Protein 3GTX (pdb70)

Nearest PDB structures (foldseek):
  3gtx-assembly1_A  TM=1.003E+00  e=1.518E-72  Deinococcus radiodurans
  3gtf-assembly1_A  TM=9.995E-01  e=3.120E-67  Deinococcus radiodurans
  3gu9-assembly1_A  TM=9.995E-01  e=3.735E-67  Deinococcus radiodurans
  3gti-assembly1_A  TM=9.998E-01  e=2.702E-66  Deinococcus radiodurans
  3gu2-assembly1_A  TM=9.953E-01  e=1.113E-64  Deinococcus radiodurans

Organism: Deinococcus radiodurans (strain ATCC 13939 / DSM 20539 / JCM 16871 / CCUG 27074 / LMG 4051 / NBRC 15346 / NCIMB 9279 / VKM B-1422 / R1) (NCBI:txid243230)

Sequence (332 aa):
SSGLVPRGSHMTAQTVTGAVAAAQLGATLPHEHVIFGYPGYAGDVTLGPFDHAAALASCTETARALLARGIQTVVDATPNGCGRNPAFLREVSEATGLQILCATGFYYEGGGATTYFKFRASLGDAESEIYEMMRTEVTEGIAGTGIRAGVILASSRDAITPYEQLFFRAAARVQRETGVPIITHTQEGQQGPQQAELLTSLGADPARIMIGHMDGNTDPAYHRETLRHGVSIAFDRIGLQGMVGTPTDAERLSVLTTLLGEGYADRLLLSHDSIWHWLGRPPAIPEAALPAVKDWHPLHISDDILPDLRRRGITEEQVGQMTVGNPARLFG

Radius of gyration: 18.43 Å; Cα contacts (8 Å, |Δi|>4): 715; chains: 1; bounding box: 48×44×52 Å

GO terms:
  GO:0046573 lactonohydrolase activity (F, IDA)

Structure (mmCIF, N/CA/C/O backbone):
data_3GTX
#
_entry.id   3GTX
#
_cell.length_a   61.030
_cell.length_b   61.030
_cell.length_c   205.180
_cell.angle_alpha   90.00
_cell.angle_beta   90.00
_cell.angle_gamma   120.00
#
_symmetry.space_group_name_H-M   'P 31 2 1'
#
loop_
_entity.id
_entity.type
_entity.pdbx_description
1 polymer 'Organophosphorus hydrolase'
2 non-polymer 'COBALT (II) ION'
3 water water
#
loop_
_atom_site.group_PDB
_atom_site.id
_atom_site.type_symbol
_atom_site.label_atom_id
_atom_site.label_alt_id
_atom_site.label_comp_id
_atom_site.label_asym_id
_atom_site.label_entity_id
_atom_site.label_seq_id
_atom_site.pdbx_PDB_ins_code
_atom_site.Cartn_x
_atom_site.Cartn_y
_atom_site.Cartn_z
_atom_site.occupancy
_atom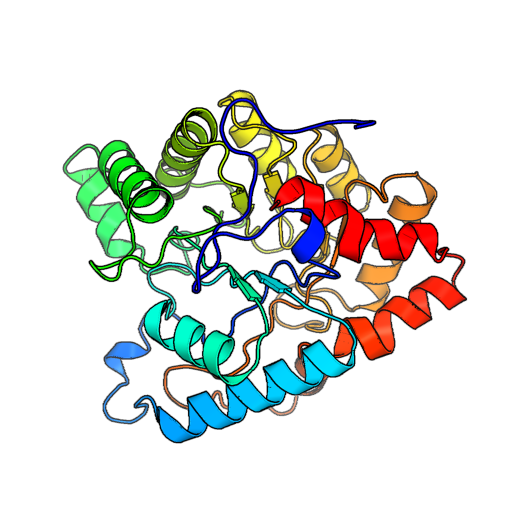_site.B_iso_or_equiv
_atom_site.auth_seq_id
_atom_site.auth_comp_id
_atom_site.auth_asym_id
_atom_site.auth_atom_id
_atom_site.pdbx_PDB_model_num
ATOM 1 N N . SER A 1 7 ? 4.765 30.989 -5.400 1.00 86.03 91 SER A N 1
ATOM 2 C CA . SER A 1 7 ? 4.133 31.631 -4.210 1.00 85.90 91 SER A CA 1
ATOM 3 C C . SER A 1 7 ? 3.519 33.002 -4.518 1.00 85.84 91 SER A C 1
ATOM 4 O O . SER A 1 7 ? 4.137 34.046 -4.292 1.00 85.62 91 SER A O 1
ATOM 7 N N . SER A 1 8 ? 2.290 32.980 -5.025 1.00 85.68 92 SER A N 1
ATOM 8 C CA . SER A 1 8 ? 1.557 34.191 -5.375 1.00 85.45 92 SER A CA 1
ATOM 9 C C . SER A 1 8 ? 0.591 34.578 -4.259 1.00 85.25 92 SER A C 1
ATOM 10 O O . SER A 1 8 ? 0.068 33.713 -3.560 1.00 85.54 92 SER A O 1
ATOM 13 N N . GLY A 1 9 ? 0.349 35.876 -4.101 1.00 84.81 93 GLY A N 1
ATOM 14 C CA . GLY A 1 9 ? -0.561 36.342 -3.069 1.00 84.31 93 GLY A CA 1
ATOM 15 C C . GLY A 1 9 ? 0.137 36.616 -1.751 1.00 83.94 93 GLY A C 1
ATOM 16 O O . GLY A 1 9 ? 1.335 36.905 -1.729 1.00 83.76 93 GLY A O 1
ATOM 17 N N . LEU A 1 10 ? -0.608 36.516 -0.652 1.00 83.60 94 LEU A N 1
ATOM 18 C CA . LEU A 1 10 ? -0.064 36.758 0.686 1.00 83.24 94 LEU A CA 1
ATOM 19 C C . LEU A 1 10 ? 0.559 35.492 1.274 1.00 83.16 94 LEU A C 1
ATOM 20 O O . LEU A 1 10 ? -0.147 34.629 1.786 1.00 82.55 94 LEU A O 1
ATOM 25 N N . VAL A 1 11 ? 1.881 35.383 1.196 1.00 83.37 95 VAL A N 1
ATOM 26 C CA . VAL A 1 11 ? 2.577 34.223 1.741 1.00 83.91 95 VAL A CA 1
ATOM 27 C C . VAL A 1 11 ? 2.955 34.475 3.195 1.00 84.08 95 VAL A C 1
ATOM 28 O O . VAL A 1 11 ? 3.424 35.547 3.554 1.00 83.51 95 VAL A O 1
ATOM 32 N N . PRO A 1 12 ? 2.750 33.476 4.056 1.00 84.87 96 PRO A N 1
ATOM 33 C CA . PRO A 1 12 ? 3.067 33.606 5.476 1.00 85.67 96 PRO A CA 1
ATOM 34 C C . PRO A 1 12 ? 4.557 33.701 5.767 1.00 86.58 96 PRO A C 1
ATOM 35 O O . PRO A 1 12 ? 5.231 34.667 5.406 1.00 86.78 96 PRO A O 1
ATOM 39 N N . ARG A 1 13 ? 5.041 32.673 6.451 1.00 87.53 97 ARG A N 1
ATOM 40 C CA . ARG A 1 13 ? 6.435 32.528 6.834 1.00 87.93 97 ARG A CA 1
ATOM 41 C C . ARG A 1 13 ? 7.164 33.725 7.418 1.00 87.76 97 ARG A C 1
ATOM 42 O O . ARG A 1 13 ? 6.689 34.8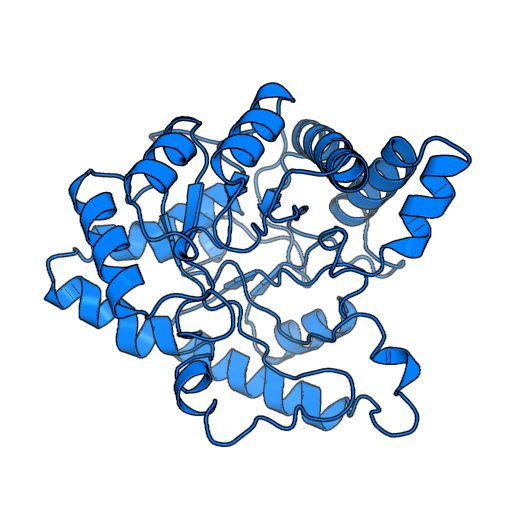67 7.431 1.00 87.42 97 ARG A O 1
ATOM 50 N N . GLY A 1 14 ? 8.360 33.405 7.885 1.00 87.89 98 GLY A N 1
ATOM 51 C CA . GLY A 1 14 ? 9.225 34.348 8.554 1.00 87.82 98 GLY A CA 1
ATOM 52 C C . GLY A 1 14 ? 9.568 33.589 9.828 1.00 87.59 98 GLY A C 1
ATOM 53 O O . GLY A 1 14 ? 9.837 34.184 10.873 1.00 87.89 98 GLY A O 1
ATOM 54 N N . SER A 1 15 ? 9.520 32.255 9.727 1.00 86.98 99 SER A N 1
ATOM 55 C CA . SER A 1 15 ? 9.820 31.345 10.840 1.00 86.02 99 SER A CA 1
ATOM 56 C C . SER A 1 15 ? 9.829 29.850 10.455 1.00 85.36 99 SER A C 1
ATOM 57 O O . SER A 1 15 ? 10.903 29.294 10.182 1.00 85.57 99 SER A O 1
ATOM 60 N N . HIS A 1 16 ? 8.650 29.213 10.425 1.00 83.98 100 HIS A N 1
ATOM 61 C CA . HIS A 1 16 ? 8.522 27.773 10.096 1.00 82.56 100 HIS A CA 1
ATOM 62 C C . HIS A 1 16 ? 7.732 27.496 8.781 1.00 80.89 100 HIS A C 1
ATOM 63 O O . HIS A 1 16 ? 6.854 28.279 8.393 1.00 81.26 100 HIS A O 1
ATOM 70 N N . MET A 1 17 ? 8.042 26.379 8.111 1.00 78.37 101 MET A N 1
ATOM 71 C CA . MET A 1 17 ? 7.394 26.024 6.841 1.00 75.32 101 MET A CA 1
ATOM 72 C C . MET A 1 17 ? 6.624 24.700 6.719 1.00 72.31 101 MET A C 1
ATOM 73 O O . MET A 1 17 ? 6.395 24.250 5.598 1.00 72.64 101 MET A O 1
ATOM 78 N N . THR A 1 18 ? 6.242 24.066 7.831 1.00 68.19 102 THR A N 1
ATOM 79 C CA . THR A 1 18 ? 5.468 22.805 7.775 1.00 63.45 102 THR A CA 1
ATOM 80 C C . THR A 1 18 ? 4.515 22.617 8.971 1.00 59.58 102 THR A C 1
ATOM 81 O O . THR A 1 18 ? 4.737 23.165 10.051 1.00 59.75 102 THR A O 1
ATOM 85 N N . ALA A 1 19 ? 3.465 21.823 8.775 1.00 54.44 103 ALA A N 1
ATOM 86 C CA . ALA A 1 19 ? 2.492 21.565 9.830 1.00 48.95 103 ALA A CA 1
ATOM 87 C C . ALA A 1 19 ? 2.937 20.502 10.842 1.00 45.71 103 ALA A C 1
ATOM 88 O O . ALA A 1 19 ? 3.604 19.524 10.494 1.00 45.48 103 ALA A O 1
ATOM 90 N N . GLN A 1 20 ? 2.578 20.701 12.106 1.00 40.64 104 GLN A N 1
ATOM 91 C CA . GLN A 1 20 ? 2.930 19.742 13.130 1.00 36.66 104 GLN A CA 1
ATOM 92 C C . GLN A 1 20 ? 1.623 19.002 13.450 1.00 34.22 104 GLN A C 1
ATOM 93 O O . GLN A 1 20 ? 0.669 19.623 13.882 1.00 31.83 104 GLN A O 1
ATOM 99 N N . THR A 1 21 ? 1.569 17.690 13.194 1.00 30.92 105 THR A N 1
ATOM 100 C CA . THR A 1 21 ? 0.344 16.913 13.468 1.00 28.57 105 THR A CA 1
ATOM 101 C C . THR A 1 21 ? 0.590 16.075 14.702 1.00 29.53 105 THR A C 1
ATOM 102 O O . THR A 1 21 ? 1.707 16.059 15.233 1.00 29.15 105 THR A O 1
ATOM 106 N N . VAL A 1 22 ? -0.427 15.352 15.177 1.00 28.79 106 VAL A N 1
ATOM 107 C CA . VAL A 1 22 ? -0.201 14.573 16.365 1.00 28.68 106 VAL A CA 1
ATOM 108 C C . VAL A 1 22 ? 0.729 13.383 16.077 1.00 29.40 106 VAL A C 1
ATOM 109 O O . VAL A 1 22 ? 1.271 12.759 16.997 1.00 30.33 106 VAL A O 1
ATOM 113 N N . THR A 1 23 ? 0.964 13.080 14.811 1.00 30.84 107 THR A N 1
ATOM 114 C CA . THR A 1 23 ? 1.864 11.964 14.539 1.00 33.99 107 THR A CA 1
ATOM 115 C C . THR A 1 23 ? 3.195 12.492 14.030 1.00 35.07 107 THR A C 1
ATOM 116 O O . THR A 1 23 ? 4.051 11.719 13.617 1.00 34.42 107 THR A O 1
ATOM 120 N N . GLY A 1 24 ? 3.352 13.821 14.046 1.00 35.57 108 GLY A N 1
ATOM 121 C CA . GLY A 1 24 ? 4.587 14.427 13.593 1.00 35.99 108 GLY A CA 1
ATOM 122 C C . GLY A 1 24 ? 4.463 15.486 12.513 1.00 35.63 108 GLY A C 1
ATOM 123 O O . GLY A 1 24 ? 3.369 15.949 12.137 1.00 35.75 108 GLY A O 1
ATOM 124 N N . ALA A 1 25 ? 5.625 15.899 12.031 1.00 36.03 109 ALA A N 1
ATOM 125 C CA . ALA A 1 25 ? 5.736 16.918 11.019 1.00 36.80 109 ALA A CA 1
ATOM 126 C C . ALA A 1 25 ? 5.200 16.460 9.672 1.00 37.18 109 ALA A C 1
ATOM 127 O O . ALA A 1 25 ? 5.394 15.324 9.292 1.00 38.94 109 ALA A O 1
ATOM 129 N N . VAL A 1 26 ? 4.519 17.346 8.959 1.00 36.91 110 VAL A N 1
ATOM 130 C CA . VAL A 1 26 ? 3.970 17.008 7.651 1.00 37.41 110 VAL A CA 1
ATOM 131 C C . VAL A 1 26 ? 4.147 18.185 6.689 1.00 37.24 110 VAL A C 1
ATOM 132 O O . VAL A 1 26 ? 3.984 19.340 7.070 1.00 35.93 110 VAL A O 1
ATOM 136 N N . ALA A 1 27 ? 4.523 17.886 5.443 1.00 37.34 111 ALA A N 1
ATOM 137 C CA . ALA A 1 27 ? 4.774 18.923 4.445 1.00 37.07 111 ALA A CA 1
ATOM 138 C C . ALA A 1 27 ? 3.492 19.610 4.015 1.00 37.22 111 ALA A C 1
ATOM 139 O O . ALA A 1 27 ? 2.422 19.001 4.036 1.00 37.79 111 ALA A O 1
ATOM 141 N N . ALA A 1 28 ? 3.581 20.874 3.619 1.00 36.83 112 ALA A N 1
ATOM 142 C CA . ALA A 1 28 ? 2.383 21.591 3.191 1.00 36.59 112 ALA A CA 1
ATOM 143 C C . ALA A 1 28 ? 1.660 20.815 2.086 1.00 37.63 112 ALA A C 1
ATOM 144 O O . ALA A 1 28 ? 0.421 20.821 2.014 1.00 37.31 112 ALA A O 1
ATOM 146 N N . ALA A 1 29 ? 2.444 20.145 1.236 1.00 37.08 113 ALA A N 1
ATOM 147 C CA . ALA A 1 29 ? 1.908 19.381 0.108 1.00 37.35 113 ALA A CA 1
ATOM 148 C C . ALA A 1 29 ? 1.180 18.097 0.502 1.00 37.20 113 ALA A C 1
ATOM 149 O O . ALA A 1 29 ? 0.458 17.546 -0.299 1.00 37.92 113 ALA A O 1
ATOM 151 N N . GLN A 1 30 ? 1.380 17.622 1.726 1.00 38.00 114 GLN A N 1
ATOM 152 C CA . GLN A 1 30 ? 0.747 16.399 2.187 1.00 37.67 114 GLN A CA 1
ATOM 153 C C . GLN A 1 30 ? -0.607 16.584 2.862 1.00 36.15 114 GLN A C 1
ATOM 154 O O . GLN A 1 30 ? -1.293 15.596 3.133 1.00 35.11 114 GLN A O 1
ATOM 160 N N . LEU A 1 31 ? -0.987 17.825 3.140 1.00 33.69 115 LEU A N 1
ATOM 161 C CA . LEU A 1 31 ? -2.249 18.061 3.837 1.00 32.67 115 LEU A CA 1
ATOM 162 C C . LEU A 1 31 ? -3.480 17.684 3.046 1.00 31.99 115 LEU A C 1
ATOM 163 O O . LEU A 1 31 ? -4.492 17.286 3.641 1.00 30.60 115 LEU A O 1
ATOM 168 N N . GLY A 1 32 ? -3.442 17.793 1.712 1.00 30.50 116 GLY A N 1
ATOM 169 C CA . GLY A 1 32 ? -4.644 17.432 0.972 1.00 29.13 116 GLY A CA 1
ATOM 170 C C . GLY A 1 32 ? -5.836 18.261 1.425 1.00 26.66 116 GLY A C 1
ATOM 171 O O . GLY A 1 32 ? -5.636 19.257 2.146 1.00 28.49 116 GLY A O 1
ATOM 172 N N . ALA A 1 33 ? -7.067 17.901 1.029 1.00 23.88 117 ALA A N 1
ATOM 173 C CA . ALA A 1 33 ? -8.255 18.668 1.426 1.00 20.53 117 ALA A CA 1
ATOM 174 C C . ALA A 1 33 ? -8.406 18.581 2.963 1.00 20.63 117 ALA A C 1
ATOM 175 O O . ALA A 1 33 ? -8.316 17.512 3.576 1.00 20.84 117 ALA A O 1
ATOM 177 N N . THR A 1 34 ? -8.698 19.716 3.559 1.00 20.02 118 THR A N 1
ATOM 178 C CA . THR A 1 34 ? -8.738 19.837 5.020 1.00 19.77 118 THR A CA 1
ATOM 179 C C . THR A 1 34 ? -9.998 20.369 5.639 1.00 19.17 118 THR A C 1
ATOM 180 O O . THR A 1 34 ? -10.658 21.241 5.056 1.00 17.71 118 THR A O 1
ATOM 184 N N . LEU A 1 35 ? -10.367 19.852 6.833 1.00 19.22 119 LEU A N 1
ATOM 185 C CA . LEU A 1 35 ? -11.528 20.388 7.558 1.00 19.23 119 LEU A CA 1
ATOM 186 C C . LEU A 1 35 ? -10.811 21.119 8.667 1.00 18.86 119 LEU A C 1
ATOM 187 O O . LEU A 1 35 ? -10.239 20.529 9.543 1.00 18.74 119 LEU A O 1
ATOM 192 N N . PRO A 1 36 ? -10.793 22.455 8.583 1.00 18.19 120 PRO A N 1
ATOM 193 C CA . PRO A 1 36 ? -10.101 23.281 9.551 1.00 19.20 120 PRO A CA 1
ATOM 194 C C . PRO A 1 36 ? -10.608 23.538 10.944 1.00 19.46 120 PRO A C 1
ATOM 195 O O . PRO A 1 36 ? -9.917 24.195 11.729 1.00 18.91 120 PRO A O 1
ATOM 199 N N . HIS A 1 37 ? -11.802 23.030 11.278 1.00 15.20 121 HIS A N 1
ATOM 200 C CA . HIS A 1 37 ? -12.279 23.264 12.610 1.00 11.75 121 HIS A CA 1
ATOM 201 C C . HIS A 1 37 ? -13.342 22.119 12.885 1.00 15.31 121 HIS A C 1
ATOM 202 O O . HIS A 1 37 ? -14.475 22.236 12.501 1.00 15.90 121 HIS A O 1
ATOM 209 N N . GLU A 1 38 ? -12.849 21.147 13.613 1.00 16.30 122 GLU A N 1
ATOM 210 C CA . GLU A 1 38 ? -13.667 19.957 14.020 1.00 16.81 122 GLU A CA 1
ATOM 211 C C . GLU A 1 38 ? -13.232 19.527 15.421 1.00 18.66 122 GLU A C 1
ATOM 212 O O . GLU A 1 38 ? -12.245 20.013 15.979 1.00 15.63 122 GLU A O 1
ATOM 218 N N . HIS A 1 39 ? -14.002 18.639 16.059 1.00 14.48 123 HIS A N 1
ATOM 219 C CA . HIS A 1 39 ? -13.635 18.165 17.383 1.00 18.02 123 HIS A CA 1
ATOM 220 C C . HIS A 1 39 ? -13.728 16.627 17.429 1.00 19.00 123 HIS A C 1
ATOM 221 O O . HIS A 1 39 ? -14.850 16.097 17.379 1.00 21.23 123 HIS A O 1
ATOM 228 N N . VAL A 1 40 ? -12.596 15.925 17.511 1.00 18.66 124 VAL A N 1
ATOM 229 C CA . VAL A 1 40 ? -12.681 14.441 17.556 1.00 19.27 124 VAL A CA 1
ATOM 230 C C . VAL A 1 40 ? -13.494 14.080 18.829 1.00 19.53 124 VAL A C 1
ATOM 231 O O . VAL A 1 40 ? -14.594 13.390 18.753 1.00 17.82 124 VAL A O 1
ATOM 235 N N . ILE A 1 41 ? -13.019 14.512 19.999 1.00 18.97 125 ILE A N 1
ATOM 236 C CA . ILE A 1 41 ? -13.816 14.347 21.215 1.00 20.68 125 ILE A CA 1
ATOM 237 C C . ILE A 1 41 ? -14.012 15.753 21.840 1.00 21.58 125 ILE A C 1
ATOM 238 O O . ILE A 1 41 ? -13.226 16.701 21.592 1.00 17.68 125 ILE A O 1
ATOM 243 N N . PHE A 1 42 ? -15.134 15.966 22.519 1.00 19.61 126 PHE A N 1
ATOM 244 C CA . PHE A 1 42 ? -15.345 17.268 23.146 1.00 21.01 126 PHE A CA 1
ATOM 245 C C . PHE A 1 42 ? -16.266 17.158 24.349 1.00 21.47 126 PHE A C 1
ATOM 246 O O . PHE A 1 42 ? -17.261 16.408 24.330 1.00 19.83 126 PHE A O 1
ATOM 254 N N . GLY A 1 43 ? -15.925 17.875 25.405 1.00 19.71 127 GLY A N 1
ATOM 255 C CA . GLY A 1 43 ? -16.787 17.906 26.566 1.00 19.65 127 GLY A CA 1
ATOM 256 C C . GLY A 1 43 ? -16.853 19.326 27.113 1.00 19.77 127 GLY A C 1
ATOM 257 O O . GLY A 1 43 ? -15.816 20.004 27.148 1.00 20.43 127 GLY A O 1
ATOM 258 N N . TYR A 1 44 ? -18.021 19.833 27.468 1.00 18.71 128 TYR A N 1
ATOM 259 C CA . TYR A 1 44 ? -18.033 21.163 28.050 1.00 20.21 128 TYR A CA 1
ATOM 260 C C . TYR A 1 44 ? -17.336 21.117 29.432 1.00 18.66 128 TYR A C 1
ATOM 261 O O . TYR A 1 44 ? -17.439 20.155 30.181 1.00 14.71 128 TYR A O 1
ATOM 270 N N . PRO A 1 45 ? -16.594 22.191 29.790 1.00 17.93 129 PRO A N 1
ATOM 271 C CA . PRO A 1 45 ? -15.911 22.155 31.083 1.00 18.77 129 PRO A CA 1
ATOM 272 C C . PRO A 1 45 ? -16.856 21.809 32.190 1.00 17.69 129 PRO A C 1
ATOM 273 O O . PRO A 1 45 ? -17.920 22.437 32.313 1.00 17.84 129 PRO A O 1
ATOM 277 N N . GLY A 1 46 ? -16.464 20.775 32.933 1.00 17.37 130 GLY A N 1
ATOM 278 C CA . GLY A 1 46 ? -17.281 20.254 34.019 1.00 17.86 130 GLY A CA 1
ATOM 279 C C . GLY A 1 46 ? -17.631 18.803 33.743 1.00 17.82 130 GLY A C 1
ATOM 280 O O . GLY A 1 46 ? -17.984 18.071 34.677 1.00 18.56 130 GLY A O 1
ATOM 281 N N . TYR A 1 47 ? -17.438 18.350 32.512 1.00 17.95 131 TYR A N 1
ATOM 282 C CA . TYR A 1 47 ? -17.758 16.937 32.187 1.00 18.64 131 TYR A CA 1
ATOM 283 C C . TYR A 1 47 ? -16.967 15.968 33.062 1.00 19.79 131 TYR A C 1
ATOM 284 O O . TYR A 1 47 ? -17.465 14.907 33.456 1.00 18.49 131 TYR A O 1
ATOM 293 N N . ALA A 1 48 ? -15.686 16.281 33.326 1.00 16.83 132 ALA A N 1
ATOM 294 C CA . ALA A 1 48 ? -14.906 15.393 34.159 1.00 18.71 132 ALA A CA 1
ATOM 295 C C . ALA A 1 48 ? -15.430 15.289 35.583 1.00 17.84 132 ALA A C 1
ATOM 296 O O . ALA A 1 48 ? -15.111 14.330 36.247 1.00 19.50 132 ALA A O 1
ATOM 298 N N . GLY A 1 49 ? -16.320 16.185 36.022 1.00 17.23 133 GLY A N 1
ATOM 299 C CA . GLY A 1 49 ? -16.824 16.048 37.373 1.00 15.48 133 GLY A CA 1
ATOM 300 C C . GLY A 1 49 ? -18.056 15.101 37.354 1.00 17.01 133 GLY A C 1
ATOM 301 O O . GLY A 1 49 ? -18.532 14.730 38.416 1.00 15.90 133 GLY A O 1
ATOM 302 N N . ASP A 1 50 ? -18.535 14.799 36.165 1.00 15.99 134 ASP A N 1
ATOM 303 C CA . ASP A 1 50 ? -19.667 13.873 35.985 1.00 17.72 134 ASP A CA 1
ATOM 304 C C . ASP A 1 50 ? -19.111 12.526 35.556 1.00 18.62 134 ASP A C 1
ATOM 305 O O . ASP A 1 50 ? -19.760 11.754 34.806 1.00 16.33 134 ASP A O 1
ATOM 310 N N . VAL A 1 51 ? -17.899 12.220 35.974 1.00 17.85 135 VAL A N 1
ATOM 311 C CA . VAL A 1 51 ? -17.267 10.979 35.572 1.00 20.45 135 VAL A CA 1
ATOM 312 C C . VAL A 1 51 ? -17.910 9.680 36.131 1.00 20.86 135 VAL A C 1
ATOM 313 O O . VAL A 1 51 ? -17.719 8.601 35.513 1.00 23.23 135 VAL A O 1
ATOM 317 N N . THR A 1 52 ? -18.516 9.767 37.303 1.00 19.83 136 THR A N 1
ATOM 318 C CA . THR A 1 52 ? -19.169 8.583 37.906 1.00 22.46 136 THR A CA 1
ATOM 319 C C . THR A 1 52 ? -20.227 8.059 36.926 1.00 22.04 136 THR A C 1
ATOM 320 O O . THR A 1 52 ? -20.222 6.876 36.579 1.00 25.85 136 THR A O 1
ATOM 324 N N . LEU A 1 53 ? -21.130 8.909 36.488 1.00 20.84 137 LEU A N 1
ATOM 325 C CA . LEU A 1 53 ? -22.146 8.426 35.557 1.00 21.71 137 LEU A CA 1
ATOM 326 C C . LEU A 1 53 ? -21.831 8.682 34.086 1.00 21.45 137 LEU A C 1
ATOM 327 O O . LEU A 1 53 ? -22.567 8.250 33.192 1.00 22.50 137 LEU A O 1
ATOM 332 N N . GLY A 1 54 ? -20.741 9.405 33.788 1.00 22.01 138 GLY A N 1
ATOM 333 C CA . GLY A 1 54 ? -20.464 9.668 32.389 1.00 21.05 138 GLY A CA 1
ATOM 334 C C . GLY A 1 54 ? -19.018 9.507 32.034 1.00 23.05 138 GLY A C 1
ATOM 335 O O . GLY A 1 54 ? -18.376 10.433 31.509 1.00 21.66 138 GLY A O 1
ATOM 336 N N . PRO A 1 55 ? -18.483 8.316 32.330 1.00 21.37 139 PRO A N 1
ATOM 337 C CA . PRO A 1 55 ? -17.101 7.900 32.094 1.00 23.88 139 PRO A CA 1
ATOM 338 C C . PRO A 1 55 ? -16.780 7.751 30.602 1.00 23.74 139 PRO A C 1
ATOM 339 O O . PRO A 1 55 ? -17.666 7.503 29.770 1.00 26.89 139 PRO A O 1
ATOM 343 N N . PHE A 1 56 ? -15.515 7.884 30.260 1.00 25.17 140 PHE A N 1
ATOM 344 C CA . PHE A 1 56 ? -15.099 7.764 28.883 1.00 26.55 140 PHE A CA 1
ATOM 345 C C . PHE A 1 56 ? -14.974 6.266 28.563 1.00 27.89 140 PHE A C 1
ATOM 346 O O . PHE A 1 56 ? -14.321 5.526 29.298 1.00 29.64 140 PHE A O 1
ATOM 354 N N . ASP A 1 57 ? -15.622 5.810 27.492 1.00 28.48 141 ASP A N 1
ATOM 355 C CA . ASP A 1 57 ? -15.510 4.410 27.078 1.00 29.83 141 ASP A CA 1
ATOM 356 C C . ASP A 1 57 ? -14.493 4.466 25.935 1.00 30.94 141 ASP A C 1
ATOM 357 O O . ASP A 1 57 ? -14.841 4.720 24.753 1.00 29.36 141 ASP A O 1
ATOM 362 N N . HIS A 1 58 ? -13.231 4.260 26.293 1.00 31.51 142 HIS A N 1
ATOM 363 C CA . HIS A 1 58 ? -12.170 4.352 25.321 1.00 32.74 142 HIS A CA 1
ATOM 364 C C . HIS A 1 58 ? -12.362 3.457 24.105 1.00 33.14 142 HIS A C 1
ATOM 365 O O . HIS A 1 58 ? -12.153 3.897 22.968 1.00 33.05 142 HIS A O 1
ATOM 372 N N . ALA A 1 59 ? -12.777 2.207 24.315 1.00 31.62 143 ALA A N 1
ATOM 373 C CA . ALA A 1 59 ? -12.984 1.330 23.165 1.00 30.35 143 ALA A CA 1
ATOM 374 C C . ALA A 1 59 ? -14.096 1.819 22.234 1.00 28.59 143 ALA A C 1
ATOM 375 O O . ALA A 1 59 ? -13.909 1.820 21.011 1.00 28.34 143 ALA A O 1
ATOM 377 N N . ALA A 1 60 ? -15.224 2.264 22.785 1.00 27.96 144 ALA A N 1
ATOM 378 C CA . ALA A 1 60 ? -16.330 2.732 21.969 1.00 27.89 144 ALA A CA 1
ATOM 379 C C . ALA A 1 60 ? -15.939 4.030 21.250 1.00 28.22 144 ALA A C 1
ATOM 380 O O . ALA A 1 60 ? -16.296 4.243 20.112 1.00 27.30 144 ALA A O 1
ATOM 382 N N . ALA A 1 61 ? -15.199 4.881 21.954 1.00 26.66 145 ALA A N 1
ATOM 383 C CA . ALA A 1 61 ? -14.701 6.150 21.408 1.00 27.13 145 ALA A CA 1
ATOM 384 C C . ALA A 1 61 ? -13.738 5.907 20.246 1.00 26.32 145 ALA A C 1
ATOM 385 O O . ALA A 1 61 ? -13.896 6.514 19.194 1.00 26.63 145 ALA A O 1
ATOM 387 N N . LEU A 1 62 ? -12.729 5.058 20.442 1.00 25.05 146 LEU A N 1
ATOM 388 C CA . LEU A 1 62 ? -11.765 4.765 19.392 1.00 25.54 146 LEU A CA 1
ATOM 389 C C . LEU A 1 62 ? -12.431 4.166 18.147 1.00 26.70 146 LEU A C 1
ATOM 390 O O . LEU A 1 62 ? -12.083 4.494 17.024 1.00 25.14 146 LEU A O 1
ATOM 395 N N . ALA A 1 63 ? -13.408 3.279 18.349 1.00 25.93 147 ALA A N 1
ATOM 396 C CA . ALA A 1 63 ? -14.117 2.671 17.219 1.00 27.27 147 ALA A CA 1
ATOM 397 C C . ALA A 1 63 ? -14.989 3.689 16.472 1.00 27.12 147 ALA A C 1
ATOM 398 O O . ALA A 1 63 ? -15.029 3.712 15.229 1.00 28.16 147 ALA A O 1
ATOM 400 N N . SER A 1 64 ? -15.726 4.510 17.207 1.00 25.85 148 SER A N 1
ATOM 401 C CA . SER A 1 64 ? -16.582 5.498 16.576 1.00 25.86 148 SER A CA 1
ATOM 402 C C . SER A 1 64 ? -15.717 6.556 15.826 1.00 25.56 148 SER A C 1
ATOM 403 O O . SER A 1 64 ? -15.991 6.911 14.683 1.00 23.10 148 SER A O 1
ATOM 406 N N . CYS A 1 65 ? -14.680 7.041 16.499 1.00 27.03 149 CYS A N 1
ATOM 407 C CA . CYS A 1 65 ? -13.793 8.059 15.923 1.00 27.11 149 CYS A CA 1
ATOM 408 C C . CYS A 1 65 ? -13.027 7.556 14.693 1.00 27.63 149 CYS A C 1
ATOM 409 O O . CYS A 1 65 ? -12.893 8.278 13.702 1.00 28.99 149 CYS A O 1
ATOM 412 N N . THR A 1 66 ? -12.542 6.326 14.731 1.00 26.99 150 THR A N 1
ATOM 413 C CA . THR A 1 66 ? -11.863 5.789 13.574 1.00 28.05 150 THR A CA 1
ATOM 414 C C . THR A 1 66 ? -12.889 5.592 12.442 1.00 28.42 150 THR A C 1
ATOM 415 O O . THR A 1 66 ? -12.594 5.877 11.288 1.00 26.37 150 THR A O 1
ATOM 419 N N . GLU A 1 67 ? -14.114 5.176 12.757 1.00 27.91 151 GLU A N 1
ATOM 420 C CA . GLU A 1 67 ? -15.081 5.009 11.678 1.00 28.77 151 GLU A CA 1
ATOM 421 C C . GLU A 1 67 ? -15.402 6.318 10.981 1.00 26.67 151 GLU A C 1
ATOM 422 O O . GLU A 1 67 ? -15.541 6.350 9.761 1.00 22.87 151 GLU A O 1
ATOM 428 N N . THR A 1 68 ? -15.464 7.414 11.753 1.00 25.67 152 THR A N 1
ATOM 429 C CA . THR A 1 68 ? -15.740 8.720 11.165 1.00 23.64 152 THR A CA 1
ATOM 430 C C . THR A 1 68 ? -14.491 9.151 10.363 1.00 22.53 152 THR A C 1
ATOM 431 O O . THR A 1 68 ? -14.638 9.717 9.241 1.00 21.92 152 THR A O 1
ATOM 435 N N . ALA A 1 69 ? -13.301 8.831 10.873 1.00 21.93 153 ALA A N 1
ATOM 436 C CA . ALA A 1 69 ? -12.055 9.186 10.171 1.00 23.30 153 ALA A CA 1
ATOM 437 C C . ALA A 1 69 ? -12.046 8.475 8.823 1.00 25.08 153 ALA A C 1
ATOM 438 O O . ALA A 1 69 ? -11.583 9.038 7.815 1.00 24.28 153 ALA A O 1
ATOM 440 N N . ARG A 1 70 ? -12.478 7.205 8.826 1.00 25.75 154 ARG A N 1
ATOM 441 C CA . ARG A 1 70 ? -12.512 6.447 7.574 1.00 28.28 154 ARG A CA 1
ATOM 442 C C . ARG A 1 70 ? -13.509 7.037 6.602 1.00 27.68 154 ARG A C 1
ATOM 443 O O . ARG A 1 70 ? -13.228 7.087 5.409 1.00 29.90 154 ARG A O 1
ATOM 451 N N . ALA A 1 71 ? -14.656 7.510 7.080 1.00 25.14 155 ALA A N 1
ATOM 452 C CA . ALA A 1 71 ? -15.608 8.124 6.184 1.00 25.10 155 ALA A CA 1
ATOM 453 C C . ALA A 1 71 ? -14.958 9.355 5.541 1.00 25.80 155 ALA A C 1
ATOM 454 O O . ALA A 1 71 ? -15.065 9.540 4.356 1.00 24.73 155 ALA A O 1
ATOM 456 N N . LEU A 1 72 ? -14.265 10.183 6.327 1.00 26.80 156 LEU A N 1
ATOM 457 C CA . LEU A 1 72 ? -13.589 11.375 5.785 1.00 26.13 156 LEU A CA 1
ATOM 458 C C . LEU A 1 72 ? -12.567 11.056 4.724 1.00 24.58 156 LEU A C 1
ATOM 459 O O . LEU A 1 72 ? -12.612 11.629 3.649 1.00 24.52 156 LEU A O 1
ATOM 464 N N . LEU A 1 73 ? -11.682 10.103 4.986 1.00 26.47 157 LEU A N 1
ATOM 465 C CA . LEU A 1 73 ? -10.697 9.719 4.015 1.00 26.25 157 LEU A CA 1
ATOM 466 C C . LEU A 1 73 ? -11.380 9.237 2.731 1.00 28.23 157 LEU A C 1
ATOM 467 O O . LEU A 1 73 ? -10.888 9.468 1.637 1.00 27.34 157 LEU A O 1
ATOM 472 N N . ALA A 1 74 ? -12.530 8.585 2.851 1.00 27.94 158 ALA A N 1
ATOM 473 C CA . ALA A 1 74 ? -13.239 8.134 1.648 1.00 28.58 158 ALA A CA 1
ATOM 474 C C . ALA A 1 74 ? -13.675 9.340 0.762 1.00 29.59 158 ALA A C 1
ATOM 475 O O . ALA A 1 74 ? -13.747 9.253 -0.492 1.00 29.35 158 ALA A O 1
ATOM 477 N N . ARG A 1 75 ? -13.913 10.477 1.405 1.00 29.23 159 ARG A N 1
ATOM 478 C CA . ARG A 1 75 ? -14.322 11.678 0.683 1.00 29.30 159 ARG A CA 1
ATOM 479 C C . ARG A 1 75 ? -13.049 12.395 0.175 1.00 28.82 159 ARG A C 1
ATOM 480 O O . ARG A 1 75 ? -13.150 13.437 -0.437 1.00 28.91 159 ARG A O 1
ATOM 488 N N . GLY A 1 76 ? -11.860 11.846 0.430 1.00 27.69 160 GLY A N 1
ATOM 489 C CA . GLY A 1 76 ? -10.671 12.546 -0.041 1.00 27.37 160 GLY A CA 1
ATOM 490 C C . GLY A 1 76 ? -10.136 13.557 0.974 1.00 27.96 160 GLY A C 1
ATOM 491 O O . GLY A 1 76 ? -9.125 14.251 0.702 1.00 27.76 160 GLY A O 1
ATOM 492 N N . ILE A 1 77 ? -10.778 13.663 2.139 1.00 25.88 161 ILE A N 1
ATOM 493 C CA . ILE A 1 77 ? -10.261 14.607 3.162 1.00 23.85 161 ILE A CA 1
ATOM 494 C C . ILE A 1 77 ? -9.064 13.921 3.807 1.00 23.73 161 ILE A C 1
ATOM 495 O O . ILE A 1 77 ? -9.156 12.790 4.256 1.00 27.21 161 ILE A O 1
ATOM 500 N N . GLN A 1 78 ? -7.890 14.570 3.839 1.00 23.44 162 GLN A N 1
ATOM 501 C CA . GLN A 1 78 ? -6.753 13.874 4.415 1.00 24.90 162 GLN A CA 1
ATOM 502 C C . GLN A 1 78 ? -6.320 14.459 5.734 1.00 23.99 162 GLN A C 1
ATOM 503 O O . GLN A 1 78 ? -5.478 13.904 6.421 1.00 24.06 162 GLN A O 1
ATOM 509 N N . THR A 1 79 ? -6.893 15.602 6.059 1.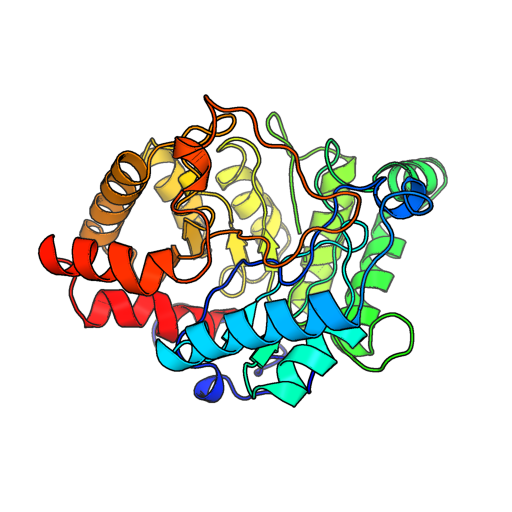00 22.29 163 THR A N 1
ATOM 510 C CA . THR A 1 79 ? -6.498 16.271 7.295 1.00 21.45 163 THR A CA 1
ATOM 511 C C . THR A 1 79 ? -7.599 16.982 8.019 1.00 19.17 163 THR A C 1
ATOM 512 O O . THR A 1 79 ? -8.499 17.534 7.429 1.00 17.23 163 THR A O 1
ATOM 516 N N . VAL A 1 80 ? -7.539 16.893 9.344 1.00 20.02 164 VAL A N 1
ATOM 517 C CA . VAL A 1 80 ? -8.503 17.569 10.158 1.00 20.21 164 VAL A CA 1
ATOM 518 C C . VAL A 1 80 ? -7.766 18.374 11.203 1.00 18.97 164 VAL A C 1
ATOM 519 O O . VAL A 1 80 ? -6.829 17.927 11.808 1.00 18.88 164 VAL A O 1
ATOM 523 N N . VAL A 1 81 ? -8.253 19.576 11.411 1.00 18.28 165 VAL A N 1
ATOM 524 C CA . VAL A 1 81 ? -7.686 20.433 12.455 1.00 17.99 165 VAL A CA 1
ATOM 525 C C . VAL A 1 81 ? -8.636 20.330 13.633 1.00 15.36 165 VAL A C 1
ATOM 526 O O . VAL A 1 81 ? -9.760 20.805 13.544 1.00 16.86 165 VAL A O 1
ATOM 530 N N . ASP A 1 82 ? -8.182 19.706 14.698 1.00 18.66 166 ASP A N 1
ATOM 531 C CA . ASP A 1 82 ? -8.975 19.582 15.912 1.00 18.06 166 ASP A CA 1
ATOM 532 C C . ASP A 1 82 ? -8.790 20.876 16.748 1.00 19.10 166 ASP A C 1
ATOM 533 O O . ASP A 1 82 ? -7.689 21.148 17.234 1.00 20.44 166 ASP A O 1
ATOM 538 N N . ALA A 1 83 ? -9.882 21.639 16.876 1.00 16.73 167 ALA A N 1
ATOM 539 C CA . ALA A 1 83 ? -9.922 22.974 17.530 1.00 16.29 167 ALA A CA 1
ATOM 540 C C . ALA A 1 83 ? -10.246 22.965 19.057 1.00 17.22 167 ALA A C 1
ATOM 541 O O . ALA A 1 83 ? -10.482 23.993 19.677 1.00 18.04 167 ALA A O 1
ATOM 543 N N . THR A 1 84 ? -10.230 21.774 19.657 1.00 18.62 168 THR A N 1
ATOM 544 C CA . THR A 1 84 ? -10.576 21.622 21.048 1.00 17.68 168 THR A CA 1
ATOM 545 C C . THR A 1 84 ? -9.639 22.314 22.025 1.00 17.48 168 THR A C 1
ATOM 546 O O . THR A 1 84 ? -8.455 21.946 22.103 1.00 15.77 168 THR A O 1
ATOM 550 N N . PRO A 1 85 ? -10.181 23.218 22.812 1.00 17.98 169 PRO A N 1
ATOM 551 C CA . PRO A 1 85 ? -9.406 23.952 23.822 1.00 18.83 169 PRO A CA 1
ATOM 552 C C . PRO A 1 85 ? -8.937 23.044 24.952 1.00 20.01 169 PRO A C 1
ATOM 553 O O . PRO A 1 85 ? -9.484 21.934 25.211 1.00 17.77 169 PRO A O 1
ATOM 557 N N . ASN A 1 86 ? -7.908 23.502 25.630 1.00 17.71 170 ASN A N 1
ATOM 558 C CA . ASN A 1 86 ? -7.248 22.809 26.704 1.00 16.97 170 ASN A CA 1
ATOM 559 C C . ASN A 1 86 ? -8.134 22.227 27.817 1.00 17.54 170 ASN A C 1
ATOM 560 O O . ASN A 1 86 ? -7.795 21.181 28.356 1.00 16.35 170 ASN A O 1
ATOM 565 N N . GLY A 1 87 ? -9.218 22.923 28.176 1.00 15.45 171 GLY A N 1
ATOM 566 C CA . GLY A 1 87 ? -10.103 22.492 29.238 1.00 17.88 171 GLY A CA 1
ATOM 567 C C . GLY A 1 87 ? -11.424 21.939 28.684 1.00 19.35 171 GLY A C 1
ATOM 568 O O . GLY A 1 87 ? -12.389 21.791 29.462 1.00 19.94 171 GLY A O 1
ATOM 569 N N . CYS A 1 88 ? -11.464 21.634 27.382 1.00 16.79 172 CYS A N 1
ATOM 570 C CA . CYS A 1 88 ? -12.697 21.100 26.764 1.00 19.90 172 CYS A CA 1
ATOM 571 C C . CYS A 1 88 ? -12.558 19.644 26.273 1.00 19.10 172 CYS A C 1
ATOM 572 O O . CYS A 1 88 ? -13.216 19.235 25.324 1.00 19.19 172 CYS A O 1
ATOM 575 N N . GLY A 1 89 ? -11.698 18.894 26.920 1.00 19.48 173 GLY A N 1
ATOM 576 C CA . GLY A 1 89 ? -11.514 17.508 26.545 1.00 20.66 173 GLY A CA 1
ATOM 577 C C . GLY A 1 89 ? -10.294 17.204 25.709 1.00 22.56 173 GLY A C 1
ATOM 578 O O . GLY A 1 89 ? -10.070 16.042 25.343 1.00 22.28 173 GLY A O 1
ATOM 579 N N . ARG A 1 90 ? -9.501 18.236 25.376 1.00 20.38 174 ARG A N 1
ATOM 580 C CA . ARG A 1 90 ? -8.315 18.028 24.564 1.00 21.24 174 ARG A CA 1
ATOM 581 C C . ARG A 1 90 ? -7.563 16.809 25.055 1.00 22.86 174 ARG A C 1
ATOM 582 O O . ARG A 1 90 ? -7.307 16.682 26.245 1.00 22.67 174 ARG A O 1
ATOM 590 N N . ASN A 1 91 ? -7.183 15.936 24.128 1.00 23.52 175 ASN A N 1
ATOM 591 C CA . ASN A 1 91 ? -6.457 14.719 24.446 1.00 24.83 175 ASN A CA 1
ATOM 592 C C . ASN A 1 91 ? -5.561 14.331 23.263 1.00 26.50 175 ASN A C 1
ATOM 593 O O . ASN A 1 91 ? -5.993 13.610 22.362 1.00 26.07 175 ASN A O 1
ATOM 598 N N . PRO A 1 92 ? -4.299 14.791 23.239 1.00 25.75 176 PRO A N 1
ATOM 599 C CA . PRO A 1 92 ? -3.386 14.465 22.129 1.00 25.91 176 PRO A CA 1
ATOM 600 C C . PRO A 1 92 ? -3.052 12.972 21.924 1.00 26.47 176 PRO A C 1
ATOM 601 O O . PRO A 1 92 ? -2.900 12.498 20.793 1.00 27.98 176 PRO A O 1
ATOM 605 N N . ALA A 1 93 ? -2.969 12.241 23.013 1.00 25.54 177 ALA A N 1
ATOM 606 C CA . ALA A 1 93 ? -2.659 10.825 22.962 1.00 26.62 177 ALA A CA 1
ATOM 607 C C . ALA A 1 93 ? -3.783 10.100 22.199 1.00 26.38 177 ALA A C 1
ATOM 608 O O . ALA A 1 93 ? -3.525 9.303 21.290 1.00 27.49 177 ALA A O 1
ATOM 610 N N . PHE A 1 94 ? -5.025 10.403 22.572 1.00 25.81 178 PHE A N 1
ATOM 611 C CA . PHE A 1 94 ? -6.185 9.815 21.928 1.00 26.09 178 PHE A CA 1
ATOM 612 C C . PHE A 1 94 ? -6.215 10.113 20.413 1.00 25.98 178 PHE A C 1
ATOM 613 O O . PHE A 1 94 ? -6.384 9.209 19.585 1.00 25.60 178 PHE A O 1
ATOM 621 N N . LEU A 1 95 ? -6.103 11.394 20.053 1.00 24.82 179 LEU A N 1
ATOM 622 C CA . LEU A 1 95 ? -6.077 11.817 18.663 1.00 24.78 179 LEU A CA 1
ATOM 623 C C . LEU A 1 95 ? -5.002 11.062 17.893 1.00 24.16 179 LEU A C 1
ATOM 624 O O . LEU A 1 95 ? -5.174 10.755 16.710 1.00 21.01 179 LEU A O 1
ATOM 629 N N . ARG A 1 96 ? -3.867 10.848 18.552 1.00 26.30 180 ARG A N 1
ATOM 630 C CA . ARG A 1 96 ? -2.758 10.136 17.921 1.00 27.87 180 ARG A CA 1
ATOM 631 C C . ARG A 1 96 ? -3.168 8.701 17.610 1.00 30.46 180 ARG A C 1
ATOM 632 O O . ARG A 1 96 ? -2.878 8.199 16.516 1.00 31.36 180 ARG A O 1
ATOM 640 N N . GLU A 1 97 ? -3.840 8.037 18.555 1.00 30.58 181 GLU A N 1
ATOM 641 C CA . GLU A 1 97 ? -4.348 6.677 18.332 1.00 30.77 181 GLU A CA 1
ATOM 642 C C . GLU A 1 97 ? -5.250 6.671 17.091 1.00 29.49 181 GLU A C 1
ATOM 643 O O . GLU A 1 97 ? -5.100 5.819 16.228 1.00 29.66 181 GLU A O 1
ATOM 649 N N . VAL A 1 98 ? -6.207 7.602 17.030 1.00 28.62 182 VAL A N 1
ATOM 650 C CA . VAL A 1 98 ? -7.092 7.715 15.878 1.00 28.42 182 VAL A CA 1
ATOM 651 C C . VAL A 1 98 ? -6.367 7.926 14.544 1.00 29.53 182 VAL A C 1
ATOM 652 O O . VAL A 1 98 ? -6.805 7.392 13.517 1.00 29.10 182 VAL A O 1
ATOM 656 N N . SER A 1 99 ? -5.261 8.700 14.569 1.00 28.32 183 SER A N 1
ATOM 657 C CA . SER A 1 99 ? -4.509 9.019 13.376 1.00 30.49 183 SER A CA 1
ATOM 658 C C . SER A 1 99 ? -3.653 7.844 13.003 1.00 30.50 183 SER A C 1
ATOM 659 O O . SER A 1 99 ? -3.526 7.521 11.839 1.00 31.06 183 SER A O 1
ATOM 662 N N . GLU A 1 100 ? -3.068 7.206 13.997 1.00 31.01 184 GLU A N 1
ATOM 663 C CA . GLU A 1 100 ? -2.263 6.040 13.718 1.00 32.67 184 GLU A CA 1
ATOM 664 C C . GLU A 1 100 ? -3.143 4.910 13.185 1.00 32.18 184 GLU A C 1
ATOM 665 O O . GLU A 1 100 ? -2.753 4.236 12.250 1.00 34.21 184 GLU A O 1
ATOM 671 N N . ALA A 1 101 ? -4.330 4.710 13.749 1.00 31.81 185 ALA A N 1
ATOM 672 C CA . ALA A 1 101 ? -5.195 3.628 13.288 1.00 31.26 185 ALA A CA 1
ATOM 673 C C . ALA A 1 101 ? -5.706 3.782 11.847 1.00 31.54 185 ALA A C 1
ATOM 674 O O . ALA A 1 101 ? -5.923 2.778 11.151 1.00 31.13 185 ALA A O 1
ATOM 676 N N . THR A 1 102 ? -5.839 5.021 11.378 1.00 31.43 186 THR A N 1
ATOM 677 C CA . THR A 1 102 ? -6.435 5.320 10.074 1.00 30.88 186 THR A CA 1
ATOM 678 C C . THR A 1 102 ? -5.624 6.011 8.987 1.00 31.01 186 THR A C 1
ATOM 679 O O . THR A 1 102 ? -5.983 5.927 7.823 1.00 30.71 186 THR A O 1
ATOM 683 N N . GLY A 1 103 ? -4.563 6.730 9.354 1.00 31.52 187 GLY A N 1
ATOM 684 C CA . GLY A 1 103 ? -3.829 7.491 8.356 1.00 29.73 187 GLY A CA 1
ATOM 685 C C . GLY A 1 103 ? -4.399 8.909 8.151 1.00 29.88 187 GLY A C 1
ATOM 686 O O . GLY A 1 103 ? -3.884 9.668 7.333 1.00 31.14 187 GLY A O 1
ATOM 687 N N . LEU A 1 104 ? -5.489 9.268 8.837 1.00 28.07 188 LEU A N 1
ATOM 688 C CA . LEU A 1 104 ? -6.006 10.631 8.739 1.00 25.96 188 LEU A CA 1
ATOM 689 C C . LEU A 1 104 ? -5.041 11.481 9.571 1.00 25.20 188 LEU A C 1
ATOM 690 O O . LEU A 1 104 ? -4.634 11.103 10.677 1.00 24.78 188 LEU A O 1
ATOM 695 N N . GLN A 1 105 ? -4.670 12.628 9.027 1.00 25.93 189 GLN A N 1
ATOM 696 C CA . GLN A 1 105 ? -3.717 13.508 9.707 1.00 24.68 189 GLN A CA 1
ATOM 697 C C . GLN A 1 105 ? -4.502 14.418 10.598 1.00 23.25 189 GLN A C 1
ATOM 698 O O . GLN A 1 105 ? -5.508 14.955 10.153 1.00 21.76 189 GLN A O 1
ATOM 704 N N . ILE A 1 106 ? -4.050 14.629 11.831 1.00 22.28 190 ILE A N 1
ATOM 705 C CA . ILE A 1 106 ? -4.819 15.515 12.717 1.00 21.53 190 ILE A CA 1
ATOM 706 C C . ILE A 1 106 ? -3.870 16.485 13.415 1.00 21.24 190 ILE A C 1
ATOM 707 O O . ILE A 1 106 ? -2.886 16.058 13.990 1.00 22.27 190 ILE A O 1
ATOM 712 N N . LEU A 1 107 ? -4.216 17.755 13.358 1.00 22.65 191 LEU A N 1
ATOM 713 C CA . LEU A 1 107 ? -3.464 18.769 14.062 1.00 23.22 191 LEU A CA 1
ATOM 714 C C . LEU A 1 107 ? -4.251 19.049 15.325 1.00 22.34 191 LEU A C 1
ATOM 715 O O . LEU A 1 107 ? -5.479 19.078 15.278 1.00 22.49 191 LEU A O 1
ATOM 720 N N . CYS A 1 108 ? -3.587 19.242 16.466 1.00 21.86 192 CYS A N 1
ATOM 721 C CA . CYS A 1 108 ? -4.371 19.598 17.653 1.00 23.03 192 CYS A CA 1
ATOM 722 C C . CYS A 1 108 ? -4.001 21.043 18.063 1.00 22.05 192 CYS A C 1
ATOM 723 O O . CYS A 1 108 ? -3.027 21.622 17.535 1.00 21.14 192 CYS A O 1
ATOM 726 N N . ALA A 1 109 ? -4.750 21.601 18.998 1.00 21.67 193 ALA A N 1
ATOM 727 C CA . ALA A 1 109 ? -4.581 23.002 19.370 1.00 20.64 193 ALA A CA 1
ATOM 728 C C . ALA A 1 109 ? -4.030 23.255 20.769 1.00 20.50 193 ALA A C 1
ATOM 729 O O . ALA A 1 109 ? -3.886 22.338 21.565 1.00 19.62 193 ALA A O 1
ATOM 731 N N . THR A 1 110 ? -3.717 24.533 21.039 1.00 18.59 194 THR A N 1
ATOM 732 C CA . THR A 1 110 ? -3.322 25.000 22.395 1.00 18.53 194 THR A CA 1
ATOM 733 C C . THR A 1 110 ? -4.077 26.281 22.603 1.00 18.42 194 THR A C 1
ATOM 734 O O . THR A 1 110 ? -4.133 27.082 21.691 1.00 18.60 194 THR A O 1
ATOM 738 N N . GLY A 1 111 ? -4.766 26.396 23.751 1.00 18.91 195 GLY A N 1
ATOM 739 C CA . GLY A 1 111 ? -5.512 27.613 24.041 1.00 18.88 195 GLY A CA 1
ATOM 740 C C . GLY A 1 111 ? -6.662 27.321 24.990 1.00 22.11 195 GLY A C 1
ATOM 741 O O . GLY A 1 111 ? -6.938 26.162 25.235 1.00 23.75 195 GLY A O 1
ATOM 742 N N . PHE A 1 112 ? -7.290 28.352 25.536 1.00 20.35 196 PHE A N 1
ATOM 743 C CA . PHE A 1 112 ? -8.434 28.093 26.434 1.00 19.66 196 PHE A CA 1
ATOM 744 C C . PHE A 1 112 ? -9.648 28.738 25.739 1.00 19.35 196 PHE A C 1
ATOM 745 O O . PHE A 1 112 ? -9.493 29.601 24.859 1.00 17.33 196 PHE A O 1
ATOM 753 N N . TYR A 1 113 ? -10.866 28.368 26.128 1.00 18.52 197 TYR A N 1
ATOM 754 C CA . TYR A 1 113 ? -12.055 28.891 25.464 1.00 19.59 197 TYR A CA 1
ATOM 755 C C . TYR A 1 113 ? -12.444 30.261 25.938 1.00 21.88 197 TYR A C 1
ATOM 756 O O . TYR A 1 113 ? -11.774 30.841 26.802 1.00 20.39 197 TYR A O 1
ATOM 765 N N . TYR A 1 114 ? -13.501 30.802 25.347 1.00 22.88 198 TYR A N 1
ATOM 766 C CA . TYR A 1 114 ? -13.925 32.143 25.703 1.00 23.40 198 TYR A CA 1
ATOM 767 C C . TYR A 1 114 ? -14.374 32.202 27.156 1.00 25.39 198 TYR A C 1
ATOM 768 O O . TYR A 1 114 ? -14.761 31.213 27.745 1.00 23.39 198 TYR A O 1
ATOM 777 N N . GLU A 1 115 ? -14.356 33.395 27.717 1.00 25.73 199 GLU A N 1
ATOM 778 C CA . GLU A 1 115 ? -14.653 33.579 29.128 1.00 27.71 199 GLU A CA 1
ATOM 779 C C . GLU A 1 115 ? -15.864 32.856 29.658 1.00 28.61 199 GLU A C 1
ATOM 780 O O . GLU A 1 115 ? -15.734 32.119 30.631 1.00 28.09 199 GLU A O 1
ATOM 786 N N . GLY A 1 116 ? -17.019 33.031 29.011 1.00 28.52 200 GLY A N 1
ATOM 787 C CA . GLY A 1 116 ? -18.234 32.369 29.477 1.00 29.77 200 GLY A CA 1
ATOM 788 C C . GLY A 1 116 ? -18.381 30.904 29.088 1.00 28.28 200 GLY A C 1
ATOM 789 O O . GLY A 1 116 ? -19.421 30.315 29.397 1.00 30.88 200 GLY A O 1
ATOM 790 N N . GLY A 1 117 ? -17.384 30.296 28.434 1.00 27.74 201 GLY A N 1
ATOM 791 C CA . GLY A 1 117 ? -17.518 28.906 28.034 1.00 23.70 201 GLY A CA 1
ATOM 792 C C . GLY A 1 117 ? -16.367 27.925 28.263 1.00 25.42 201 GLY A C 1
ATOM 793 O O . GLY A 1 117 ? -16.485 26.683 27.995 1.00 26.49 201 GLY A O 1
ATOM 794 N N . GLY A 1 118 ? -15.223 28.437 28.712 1.00 21.10 202 GLY A N 1
ATOM 795 C CA . GLY A 1 118 ? -14.067 27.562 28.944 1.00 19.71 202 GLY A CA 1
ATOM 796 C C . GLY A 1 118 ? -13.827 27.319 30.434 1.00 18.86 202 GLY A C 1
ATOM 797 O O . GLY A 1 118 ? -14.626 27.753 31.278 1.00 20.19 202 GLY A O 1
ATOM 798 N N . ALA A 1 119 ? -12.717 26.659 30.744 1.00 20.07 203 ALA A N 1
ATOM 799 C CA . ALA A 1 119 ? -12.312 26.367 32.111 1.00 18.04 203 ALA A CA 1
ATOM 800 C C . ALA A 1 119 ? -11.559 27.658 32.518 1.00 19.98 203 ALA A C 1
ATOM 801 O O . ALA A 1 119 ? -10.308 27.703 32.625 1.00 19.47 203 ALA A O 1
ATOM 803 N N . THR A 1 120 ? -12.340 28.693 32.708 1.00 19.25 204 THR A N 1
ATOM 804 C CA . THR A 1 120 ? -11.875 30.072 32.978 1.00 21.57 204 THR A CA 1
ATOM 805 C C . THR A 1 120 ? -11.338 30.445 34.358 1.00 20.64 204 THR A C 1
ATOM 806 O O . THR A 1 120 ? -10.385 31.287 34.510 1.00 20.95 204 THR A O 1
ATOM 810 N N . THR A 1 121 ? -11.893 29.837 35.379 1.00 20.01 205 THR A N 1
ATOM 811 C CA . THR A 1 121 ? -11.538 30.203 36.741 1.00 19.91 205 THR A CA 1
ATOM 812 C C . THR A 1 121 ? -10.013 30.213 37.005 1.00 19.32 205 THR A C 1
ATOM 813 O O . THR A 1 121 ? -9.464 31.195 37.549 1.00 20.65 205 THR A O 1
ATOM 817 N N . TYR A 1 122 ? -9.334 29.160 36.583 1.00 19.90 206 TYR A N 1
ATOM 818 C CA . TYR A 1 122 ? -7.899 29.071 36.832 1.00 21.36 206 TYR A CA 1
ATOM 819 C C . TYR A 1 122 ? -7.059 30.290 36.365 1.00 21.78 206 TYR A C 1
ATOM 820 O O . TYR A 1 122 ? -6.390 30.923 37.192 1.00 21.91 206 TYR A O 1
ATOM 829 N N . PHE A 1 123 ? -7.069 30.641 35.073 1.00 21.68 207 PHE A N 1
ATOM 830 C CA . PHE A 1 123 ? -6.238 31.780 34.684 1.00 22.42 207 PHE A CA 1
ATOM 831 C C . PHE A 1 123 ? -6.842 33.126 35.090 1.00 24.02 207 PHE A C 1
ATOM 832 O O . PHE A 1 123 ? -6.117 34.105 35.193 1.00 23.34 207 PHE A O 1
ATOM 840 N N . LYS A 1 124 ? -8.151 33.204 35.306 1.00 24.92 208 LYS A N 1
ATOM 841 C CA . LYS A 1 124 ? -8.712 34.468 35.780 1.00 29.13 208 LYS A CA 1
ATOM 842 C C . LYS A 1 124 ? -8.108 34.777 37.163 1.00 29.20 208 LYS A C 1
ATOM 843 O O . LYS A 1 124 ? -7.856 35.944 37.503 1.00 29.35 208 LYS A O 1
ATOM 849 N N . PHE A 1 125 ? -7.966 33.731 37.967 1.00 29.71 209 PHE A N 1
ATOM 850 C CA . PHE A 1 125 ? -7.408 33.824 39.308 1.00 32.62 209 PHE A CA 1
ATOM 851 C C . PHE A 1 125 ? -5.914 34.131 39.264 1.00 33.22 209 PHE A C 1
ATOM 852 O O . PHE A 1 125 ? -5.460 35.076 39.943 1.00 32.96 209 PHE A O 1
ATOM 860 N N . ARG A 1 126 ? -5.134 33.356 38.497 1.00 32.54 210 ARG A N 1
ATOM 861 C CA . ARG A 1 126 ? -3.690 33.623 38.441 1.00 33.04 210 ARG A CA 1
ATOM 862 C C . ARG A 1 126 ? -3.439 35.056 37.976 1.00 33.63 210 ARG A C 1
ATOM 863 O O . ARG A 1 126 ? -2.457 35.694 38.403 1.00 33.95 210 ARG A O 1
ATOM 871 N N . ALA A 1 127 ? -4.298 35.557 37.088 1.00 32.13 211 ALA A N 1
ATOM 872 C CA . ALA A 1 127 ? -4.152 36.919 36.584 1.00 33.21 211 ALA A CA 1
ATOM 873 C C . ALA A 1 127 ? -4.437 37.977 37.664 1.00 34.82 211 ALA A C 1
ATOM 874 O O . ALA A 1 127 ? -3.985 39.118 37.571 1.00 32.63 211 ALA A O 1
ATOM 876 N N . SER A 1 128 ? -5.201 37.631 38.689 1.00 34.45 212 SER A N 1
ATOM 877 C CA . SER A 1 128 ? -5.460 38.635 39.721 1.00 36.57 212 SER A CA 1
ATOM 878 C C . SER A 1 128 ? -4.268 38.659 40.660 1.00 37.47 212 SER A C 1
ATOM 879 O O . SER A 1 128 ? -4.072 39.637 41.358 1.00 38.45 212 SER A O 1
ATOM 882 N N . LEU A 1 129 ? -3.461 37.595 40.664 1.00 38.32 213 LEU A N 1
ATOM 883 C CA . LEU A 1 129 ? -2.290 37.506 41.540 1.00 39.68 213 LEU A CA 1
ATOM 884 C C . LEU A 1 129 ? -0.919 37.649 40.864 1.00 38.95 213 LEU A C 1
ATOM 885 O O . LEU A 1 129 ? 0.113 37.589 41.528 1.00 39.13 213 LEU A O 1
ATOM 890 N N . GLY A 1 130 ? -0.889 37.821 39.548 1.00 38.91 214 GLY A N 1
ATOM 891 C CA . GLY A 1 130 ? 0.397 37.943 38.881 1.00 36.99 214 GLY A CA 1
ATOM 892 C C . GLY A 1 130 ? 0.296 38.059 37.365 1.00 36.48 214 GLY A C 1
ATOM 893 O O . GLY A 1 130 ? -0.791 38.385 36.837 1.00 36.53 214 GLY A O 1
ATOM 894 N N . ASP A 1 131 ? 1.409 37.763 36.676 1.00 34.17 215 ASP A N 1
ATOM 895 C CA . ASP A 1 131 ? 1.496 37.882 35.205 1.00 32.82 215 ASP A CA 1
ATOM 896 C C . ASP A 1 131 ? 0.949 36.663 34.465 1.00 30.68 215 ASP A C 1
ATOM 897 O O . ASP A 1 131 ? 1.723 35.815 34.004 1.00 29.44 215 ASP A O 1
ATOM 902 N N . ALA A 1 132 ? -0.373 36.580 34.352 1.00 29.02 216 ALA A N 1
ATOM 903 C CA . ALA A 1 132 ? -0.987 35.453 33.667 1.00 27.49 216 ALA A CA 1
ATOM 904 C C . ALA A 1 132 ? -0.674 35.523 32.161 1.00 27.53 216 ALA A C 1
ATOM 905 O O . ALA A 1 132 ? -0.533 34.505 31.517 1.00 26.58 216 ALA A O 1
ATOM 907 N N . GLU A 1 133 ? -0.587 36.704 31.564 1.00 26.65 217 GLU A N 1
ATOM 908 C CA . GLU A 1 133 ? -0.234 36.714 30.136 1.00 26.63 217 GLU A CA 1
ATOM 909 C C . GLU A 1 133 ? 1.079 35.917 29.891 1.00 27.21 217 GLU A C 1
ATOM 910 O O . GLU A 1 133 ? 1.165 35.086 28.972 1.00 27.89 217 GLU A O 1
ATOM 916 N N . SER A 1 134 ? 2.118 36.168 30.701 1.00 27.39 218 SER A N 1
ATOM 917 C CA . SER A 1 134 ? 3.400 35.466 30.518 1.00 26.43 218 SER A CA 1
ATOM 918 C C . SER A 1 134 ? 3.261 33.981 30.741 1.00 26.32 218 SER A C 1
ATOM 919 O O . SER A 1 134 ? 3.955 33.179 30.079 1.00 25.28 218 SER A O 1
ATOM 922 N N . GLU A 1 135 ? 2.374 33.592 31.670 1.00 24.61 219 GLU A N 1
ATOM 923 C CA . GLU A 1 135 ? 2.229 32.150 31.949 1.00 23.92 219 GLU A CA 1
ATOM 924 C C . GLU A 1 135 ? 1.522 31.469 30.772 1.00 22.73 219 GLU A C 1
ATOM 925 O O . GLU A 1 135 ? 1.861 30.321 30.411 1.00 22.24 219 GLU A O 1
ATOM 931 N N . ILE A 1 136 ? 0.548 32.168 30.199 1.00 21.72 220 ILE A N 1
ATOM 932 C CA . ILE A 1 136 ? -0.186 31.608 29.052 1.00 21.40 220 ILE A CA 1
ATOM 933 C C . ILE A 1 136 ? 0.740 31.533 27.847 1.00 21.61 220 ILE A C 1
ATOM 934 O O . ILE A 1 136 ? 0.711 30.607 27.062 1.00 18.96 220 ILE A O 1
ATOM 939 N N . TYR A 1 137 ? 1.628 32.519 27.719 1.00 21.35 221 TYR A N 1
ATOM 940 C CA . TYR A 1 137 ? 2.570 32.533 26.624 1.00 21.76 221 TYR A CA 1
ATOM 941 C C . TYR A 1 137 ? 3.549 31.380 26.783 1.00 19.94 221 TYR A C 1
ATOM 942 O O . TYR A 1 137 ? 3.888 30.733 25.806 1.00 22.00 221 TYR A O 1
ATOM 951 N N . GLU A 1 138 ? 4.022 31.113 27.998 1.00 21.33 222 GLU A N 1
ATOM 952 C CA . GLU A 1 138 ? 4.975 30.045 28.190 1.00 23.18 222 GLU A CA 1
ATOM 953 C C . GLU A 1 138 ? 4.292 28.725 27.828 1.00 24.51 222 GLU A C 1
ATOM 954 O O . GLU A 1 138 ? 4.905 27.833 27.234 1.00 22.16 222 GLU A O 1
ATOM 960 N N . MET A 1 139 ? 3.010 28.618 28.177 1.00 23.02 223 MET A N 1
ATOM 961 C CA . MET A 1 139 ? 2.295 27.380 27.888 1.00 22.86 223 MET A CA 1
ATOM 962 C C . MET A 1 139 ? 2.114 27.124 26.393 1.00 22.59 223 MET A C 1
ATOM 963 O O . MET A 1 139 ? 2.377 26.001 25.933 1.00 23.20 223 MET A O 1
ATOM 968 N N . MET A 1 140 ? 1.640 28.119 25.666 1.00 21.10 224 MET A N 1
ATOM 969 C CA . MET A 1 140 ? 1.464 28.021 24.227 1.00 22.92 224 MET A CA 1
ATOM 970 C C . MET A 1 140 ? 2.810 27.723 23.548 1.00 24.79 224 MET A C 1
ATOM 971 O O . MET A 1 140 ? 2.897 26.910 22.644 1.00 22.09 224 MET A O 1
ATOM 976 N N . ARG A 1 141 ? 3.874 28.407 23.979 1.00 25.59 225 ARG A N 1
ATOM 977 C CA . ARG A 1 141 ? 5.137 28.148 23.307 1.00 26.55 225 ARG A CA 1
ATOM 978 C C . ARG A 1 141 ? 5.685 26.750 23.542 1.00 25.71 225 ARG A C 1
ATOM 979 O O . ARG A 1 141 ? 6.214 26.154 22.600 1.00 27.72 225 ARG A O 1
ATOM 987 N N . THR A 1 142 ? 5.567 26.205 24.755 1.00 24.54 226 THR A N 1
ATOM 988 C CA . THR A 1 142 ? 6.088 24.845 25.043 1.00 23.58 226 THR A CA 1
ATOM 989 C C . THR A 1 142 ? 5.259 23.799 24.295 1.00 24.46 226 THR A C 1
ATOM 990 O O . THR A 1 142 ? 5.765 22.807 23.768 1.00 22.98 226 THR A O 1
ATOM 994 N N . GLU A 1 143 ? 3.951 24.015 24.292 1.00 25.10 227 GLU A N 1
ATOM 995 C CA . GLU A 1 143 ? 3.100 23.045 23.612 1.00 25.20 227 GLU A CA 1
ATOM 996 C C . GLU A 1 143 ? 3.291 23.046 22.080 1.00 26.14 227 GLU A C 1
ATOM 997 O O . GLU A 1 143 ? 3.199 21.988 21.446 1.00 26.67 227 GLU A O 1
ATOM 1003 N N . VAL A 1 144 ? 3.542 24.223 21.507 1.00 24.91 228 VAL A N 1
ATOM 1004 C CA . VAL A 1 144 ? 3.758 24.367 20.077 1.00 26.48 228 VAL A CA 1
ATOM 1005 C C . VAL A 1 144 ? 5.176 23.906 19.700 1.00 28.39 228 VAL A C 1
ATOM 1006 O O . VAL A 1 144 ? 5.356 23.259 18.688 1.00 29.56 228 VAL A O 1
ATOM 1010 N N . THR A 1 145 ? 6.176 24.179 20.538 1.00 29.49 229 THR A N 1
ATOM 1011 C CA . THR A 1 145 ? 7.547 23.832 20.179 1.00 30.34 229 THR A CA 1
ATOM 1012 C C . THR A 1 145 ? 8.128 22.577 20.807 1.00 31.91 229 THR A C 1
ATOM 1013 O O . THR A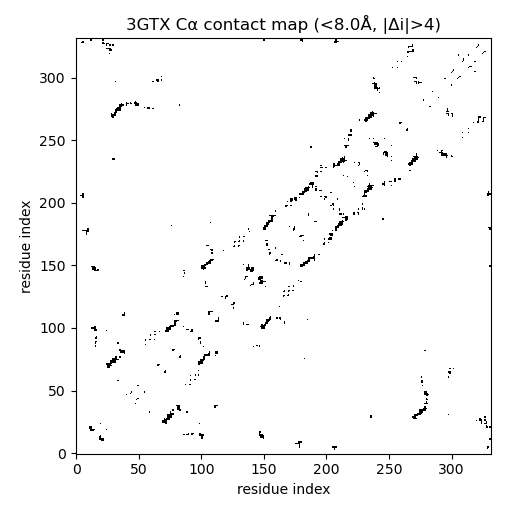 1 145 ? 9.073 21.997 20.251 1.00 31.54 229 THR A O 1
ATOM 1017 N N . GLU A 1 146 ? 7.612 22.129 21.952 1.00 32.69 230 GLU A N 1
ATOM 1018 C CA . GLU A 1 146 ? 8.176 20.904 22.558 1.00 33.28 230 GLU A CA 1
ATOM 1019 C C . GLU A 1 146 ? 7.163 19.784 22.715 1.00 33.05 230 GLU A C 1
ATOM 1020 O O . GLU A 1 146 ? 7.438 18.625 22.370 1.00 32.48 230 GLU A O 1
ATOM 1026 N N . GLY A 1 147 ? 5.989 20.111 23.261 1.00 30.81 231 GLY A N 1
ATOM 1027 C CA . GLY A 1 147 ? 4.995 19.065 23.427 1.00 30.82 231 GLY A CA 1
ATOM 1028 C C . GLY A 1 147 ? 3.978 19.379 24.501 1.00 29.43 231 GLY A C 1
ATOM 1029 O O . GLY A 1 147 ? 4.161 20.290 25.316 1.00 29.42 231 GLY A O 1
ATOM 1030 N N . ILE A 1 148 ? 2.912 18.588 24.508 1.00 28.40 232 ILE A N 1
ATOM 1031 C CA . ILE A 1 148 ? 1.795 18.764 25.426 1.00 26.01 232 ILE A CA 1
ATOM 1032 C C . ILE A 1 148 ? 1.881 17.674 26.479 1.00 27.22 232 ILE A C 1
ATOM 1033 O O . ILE A 1 148 ? 2.078 16.504 26.144 1.00 26.98 232 ILE A O 1
ATOM 1038 N N . ALA A 1 149 ? 1.790 18.050 27.757 1.00 27.55 233 ALA A N 1
ATOM 1039 C CA . ALA A 1 149 ? 1.822 17.089 28.877 1.00 29.79 233 ALA A CA 1
ATOM 1040 C C . ALA A 1 149 ? 2.929 16.027 28.852 1.00 31.17 233 ALA A C 1
ATOM 1041 O O . ALA A 1 149 ? 2.700 14.868 29.205 1.00 32.96 233 ALA A O 1
ATOM 1043 N N . GLY A 1 150 ? 4.127 16.417 28.452 1.00 31.75 234 GLY A N 1
ATOM 1044 C CA . GLY A 1 150 ? 5.234 15.469 28.413 1.00 34.24 234 GLY A CA 1
ATOM 1045 C C . GLY A 1 150 ? 5.116 14.315 27.421 1.00 35.59 234 GLY A C 1
ATOM 1046 O O . GLY A 1 150 ? 5.838 13.310 27.547 1.00 36.01 234 GLY A O 1
ATOM 1047 N N . THR A 1 151 ? 4.241 14.454 26.434 1.00 34.48 235 THR A N 1
ATOM 1048 C CA . THR A 1 151 ? 4.039 13.404 25.445 1.00 35.40 235 THR A CA 1
ATOM 1049 C C . THR A 1 151 ? 4.845 13.587 24.172 1.00 36.02 235 THR A C 1
ATOM 1050 O O . THR A 1 151 ? 4.961 12.660 23.368 1.00 37.33 235 THR A O 1
ATOM 1054 N N . GLY A 1 152 ? 5.391 14.763 23.941 1.00 36.02 236 GLY A N 1
ATOM 1055 C CA . GLY A 1 152 ? 6.104 14.910 22.686 1.00 34.34 236 GLY A CA 1
ATOM 1056 C C . GLY A 1 152 ? 5.168 15.281 21.530 1.00 32.64 236 GLY A C 1
ATOM 1057 O O . GLY A 1 152 ? 5.626 15.631 20.437 1.00 32.42 236 GLY A O 1
ATOM 1058 N N . ILE A 1 153 ? 3.850 15.221 21.744 1.00 31.20 237 ILE A N 1
ATOM 1059 C CA . ILE A 1 153 ? 2.891 15.597 20.706 1.00 28.94 237 ILE A CA 1
ATOM 1060 C C . ILE A 1 153 ? 2.763 17.099 20.806 1.00 28.72 237 ILE A C 1
ATOM 1061 O O . ILE A 1 153 ? 2.444 17.633 21.885 1.00 30.22 237 ILE A O 1
ATOM 1066 N N . ARG A 1 154 ? 3.005 17.784 19.707 1.00 24.93 238 ARG A N 1
ATOM 1067 C CA . ARG A 1 154 ? 2.937 19.239 19.695 1.00 24.72 238 ARG A CA 1
ATOM 1068 C C . ARG A 1 154 ? 1.658 19.772 19.109 1.00 24.15 238 ARG A C 1
ATOM 1069 O O . ARG A 1 154 ? 1.086 19.145 18.211 1.00 25.58 238 ARG A O 1
ATOM 1077 N N . ALA A 1 155 ? 1.230 20.948 19.570 1.00 24.30 239 ALA A N 1
ATOM 1078 C CA . ALA A 1 155 ? 0.053 21.595 19.016 1.00 24.97 239 ALA A CA 1
ATOM 1079 C C . ALA A 1 155 ? 0.396 22.212 17.639 1.00 25.25 239 ALA A C 1
ATOM 1080 O O . ALA A 1 155 ? 1.414 22.851 17.496 1.00 25.79 239 ALA A O 1
ATOM 1082 N N . GLY A 1 156 ? -0.488 22.063 16.659 1.00 25.25 240 GLY A N 1
ATOM 1083 C CA . GLY A 1 156 ? -0.244 22.596 15.338 1.00 23.23 240 GLY A CA 1
ATOM 1084 C C . GLY A 1 156 ? -0.878 23.941 15.074 1.00 20.03 240 GLY A C 1
ATOM 1085 O O . GLY A 1 156 ? -0.709 24.496 14.014 1.00 22.18 240 GLY A O 1
ATOM 1086 N N . VAL A 1 157 ? -1.729 24.370 15.998 1.00 20.79 241 VAL A N 1
ATOM 1087 C CA . VAL A 1 157 ? -2.431 25.638 15.913 1.00 17.69 241 VAL A CA 1
ATOM 1088 C C . VAL A 1 157 ? -2.609 26.165 17.311 1.00 17.13 241 VAL A C 1
ATOM 1089 O O . VAL A 1 157 ? -2.560 25.415 18.263 1.00 17.95 241 VAL A O 1
ATOM 1093 N N . ILE A 1 158 ? -2.800 27.478 17.438 1.00 16.52 242 ILE A N 1
ATOM 1094 C CA . ILE A 1 158 ? -3.115 28.082 18.705 1.00 16.69 242 ILE A CA 1
ATOM 1095 C C . ILE A 1 158 ? -4.584 28.419 18.524 1.00 13.49 242 ILE A C 1
ATOM 1096 O O . ILE A 1 158 ? -4.975 28.865 17.429 1.00 14.89 242 ILE A O 1
ATOM 1113 N N . LEU A 1 160 ? -7.831 30.529 19.831 1.00 16.90 244 LEU A N 1
ATOM 1114 C CA . LEU A 1 160 ? -8.257 31.702 20.579 1.00 18.44 244 LEU A CA 1
ATOM 1115 C C . LEU A 1 160 ? -9.781 31.830 20.488 1.00 17.47 244 LEU A C 1
ATOM 1116 O O . LEU A 1 160 ? -10.356 31.457 19.493 1.00 16.60 244 LEU A O 1
ATOM 1121 N N . ALA A 1 161 ? -10.385 32.486 21.494 1.00 18.31 245 ALA A N 1
ATOM 1122 C CA . ALA A 1 161 ? -11.802 32.686 21.490 1.00 18.54 245 ALA A CA 1
ATOM 1123 C C . ALA A 1 161 ? -12.223 33.934 22.257 1.00 21.01 245 ALA A C 1
ATOM 1124 O O . ALA A 1 161 ? -11.684 34.237 23.325 1.00 22.01 245 ALA A O 1
ATOM 1126 N N . SER A 1 162 ? -13.226 34.619 21.744 1.00 20.65 246 SER A N 1
ATOM 1127 C CA . SER A 1 162 ? -13.707 35.805 22.417 1.00 22.08 246 SER A CA 1
ATOM 1128 C C . SER A 1 162 ? -15.211 35.712 22.714 1.00 22.97 246 SER A C 1
ATOM 1129 O O . SER A 1 162 ? -15.918 34.844 22.177 1.00 23.91 246 SER A O 1
ATOM 1132 N N . SER A 1 163 ? -15.689 36.602 23.580 1.00 23.53 247 SER A N 1
ATOM 1133 C CA . SER A 1 163 ? -17.108 36.684 23.976 1.00 24.20 247 SER A CA 1
ATOM 1134 C C . SER A 1 163 ? -17.938 37.517 22.989 1.00 26.32 247 SER A C 1
ATOM 1135 O O . SER A 1 163 ? -17.421 38.123 22.056 1.00 25.75 247 SER A O 1
ATOM 1138 N N . ARG A 1 164 ? -19.246 37.539 23.189 1.00 27.52 248 ARG A N 1
ATOM 1139 C CA . ARG A 1 164 ? -20.112 38.263 22.283 1.00 29.41 248 ARG A CA 1
ATOM 1140 C C . ARG A 1 164 ? -20.010 39.770 22.265 1.00 30.17 248 ARG A C 1
ATOM 1141 O O . ARG A 1 164 ? -19.904 40.357 21.180 1.00 28.39 248 ARG A O 1
ATOM 1149 N N . ASP A 1 165 ? -20.077 40.383 23.443 1.00 30.74 249 ASP A N 1
ATOM 1150 C CA . ASP A 1 165 ? -20.063 41.845 23.562 1.00 31.90 249 ASP A CA 1
ATOM 1151 C C . ASP A 1 165 ? -18.708 42.518 23.498 1.00 31.01 249 ASP A C 1
ATOM 1152 O O . ASP A 1 165 ? -18.640 43.745 23.357 1.00 31.99 249 ASP A O 1
ATOM 1157 N N . ALA A 1 166 ? -17.626 41.756 23.588 1.00 28.49 250 ALA A N 1
ATOM 1158 C CA . ALA A 1 166 ? -16.317 42.386 23.526 1.00 27.83 250 ALA A CA 1
ATOM 1159 C C . ALA A 1 166 ? -15.301 41.304 23.647 1.00 26.86 250 ALA A C 1
ATOM 1160 O O . ALA A 1 166 ? -15.671 40.195 23.992 1.00 29.19 250 ALA A O 1
ATOM 1162 N N . ILE A 1 167 ? -14.037 41.605 23.351 1.00 24.29 251 ILE A N 1
ATOM 1163 C CA . ILE A 1 167 ? -12.951 40.638 23.577 1.00 21.54 251 ILE A CA 1
ATOM 1164 C C . ILE A 1 167 ? -12.534 41.068 24.998 1.00 23.35 251 ILE A C 1
ATOM 1165 O O . ILE A 1 167 ? -11.870 42.124 25.193 1.00 23.55 251 ILE A O 1
ATOM 1170 N N . THR A 1 168 ? -12.938 40.279 25.985 1.00 22.52 252 THR A N 1
ATOM 1171 C CA . THR A 1 168 ? -12.698 40.633 27.386 1.00 24.25 252 THR A CA 1
ATOM 1172 C C . THR A 1 168 ? -11.253 40.702 27.842 1.00 24.86 252 THR A C 1
ATOM 1173 O O . THR A 1 168 ? -10.359 40.078 27.268 1.00 25.93 252 THR A O 1
ATOM 1177 N N . PRO A 1 169 ? -10.999 41.482 28.911 1.00 26.49 253 PRO A N 1
ATOM 1178 C CA . PRO A 1 169 ? -9.633 41.585 29.417 1.00 25.42 253 PRO A CA 1
ATOM 1179 C C . PRO A 1 169 ? -9.073 40.194 29.622 1.00 24.42 253 PRO A C 1
ATOM 1180 O O . PRO A 1 169 ? -7.946 39.963 29.281 1.00 25.00 253 PRO A O 1
ATOM 1184 N N . TYR A 1 170 ? -9.867 39.265 30.153 1.00 23.46 254 TYR A N 1
ATOM 1185 C CA . TYR A 1 170 ? -9.377 37.912 30.363 1.00 23.35 254 TYR A CA 1
ATOM 1186 C C . TYR A 1 170 ? -8.938 37.308 29.000 1.00 22.96 254 TYR A C 1
ATOM 1187 O O . TYR A 1 170 ? -7.846 36.743 28.877 1.00 24.10 254 TYR A O 1
ATOM 1196 N N . GLU A 1 171 ? -9.812 37.410 28.015 1.00 22.77 255 GLU A N 1
ATOM 1197 C CA . GLU A 1 171 ? -9.532 36.867 26.687 1.00 23.01 255 GLU A CA 1
ATOM 1198 C C . GLU A 1 171 ? -8.334 37.563 26.061 1.00 24.41 255 GLU A C 1
ATOM 1199 O O . GLU A 1 171 ? -7.519 36.926 25.398 1.00 25.18 255 GLU A O 1
ATOM 1205 N N . GLN A 1 172 ? -8.200 38.870 26.273 1.00 24.20 256 GLN A N 1
ATOM 1206 C CA . GLN A 1 172 ? -7.027 39.506 25.684 1.00 24.57 256 GLN A CA 1
ATOM 1207 C C . GLN A 1 172 ? -5.684 39.019 26.200 1.00 24.99 256 GLN A C 1
ATOM 1208 O O . GLN A 1 172 ? -4.662 39.252 25.529 1.00 24.40 256 GLN A O 1
ATOM 1214 N N . LEU A 1 173 ? -5.649 38.350 27.368 1.00 23.95 257 LEU A N 1
ATOM 1215 C CA . LEU A 1 173 ? -4.390 37.830 27.902 1.00 22.79 257 LEU A CA 1
ATOM 1216 C C . LEU A 1 173 ? -3.909 36.771 26.916 1.00 23.89 257 LEU A C 1
ATOM 1217 O O . LEU A 1 173 ? -2.718 36.632 26.621 1.00 24.02 257 LEU A O 1
ATOM 1222 N N . PHE A 1 174 ? -4.858 36.010 26.401 1.00 21.93 258 PHE A N 1
ATOM 1223 C CA . PHE A 1 174 ? -4.531 34.960 25.442 1.00 21.49 258 PHE A CA 1
ATOM 1224 C C . PHE A 1 174 ? -4.203 35.483 24.069 1.00 20.35 258 PHE A C 1
ATOM 1225 O O . PHE A 1 174 ? -3.338 34.946 23.414 1.00 22.98 258 PHE A O 1
ATOM 1233 N N . PHE A 1 175 ? -4.917 36.499 23.614 1.00 18.75 259 PHE A N 1
ATOM 1234 C CA . PHE A 1 175 ? -4.623 37.064 22.297 1.00 20.78 259 PHE A CA 1
ATOM 1235 C C . PHE A 1 175 ? -3.207 37.674 22.316 1.00 21.41 259 PHE A C 1
ATOM 1236 O O . PHE A 1 175 ? -2.472 37.593 21.317 1.00 22.66 259 PHE A O 1
ATOM 1244 N N . ARG A 1 176 ? -2.810 38.263 23.450 1.00 24.48 260 ARG A N 1
ATOM 1245 C CA . ARG A 1 176 ? -1.475 38.872 23.451 1.00 24.97 260 ARG A CA 1
ATOM 1246 C C . ARG A 1 176 ? -0.420 37.809 23.451 1.00 25.41 260 ARG A C 1
ATOM 1247 O O . ARG A 1 176 ? 0.531 37.901 22.687 1.00 28.04 260 ARG A O 1
ATOM 1255 N N . ALA A 1 177 ? -0.590 36.767 24.260 1.00 23.99 261 ALA A N 1
ATOM 1256 C CA . ALA A 1 177 ? 0.361 35.670 24.327 1.00 23.86 261 ALA A CA 1
ATOM 1257 C C . ALA A 1 177 ? 0.428 34.934 22.976 1.00 23.20 261 ALA A C 1
ATOM 1258 O O . ALA A 1 177 ? 1.484 34.527 22.523 1.00 23.08 261 ALA A O 1
ATOM 1260 N N . ALA A 1 178 ? -0.736 34.655 22.397 1.00 22.56 262 ALA A N 1
ATOM 1261 C CA . ALA A 1 178 ? -0.805 34.029 21.100 1.00 21.91 262 ALA A CA 1
ATOM 1262 C C . ALA A 1 178 ? -0.022 34.844 20.035 1.00 21.93 262 ALA A C 1
ATOM 1263 O O . ALA A 1 178 ? 0.754 34.265 19.283 1.00 22.29 262 ALA A O 1
ATOM 1265 N N . ALA A 1 179 ? -0.265 36.157 19.937 1.00 22.99 263 ALA A N 1
ATOM 1266 C CA . ALA A 1 179 ? 0.452 36.963 18.943 1.00 26.02 263 ALA A CA 1
ATOM 1267 C C . ALA A 1 179 ? 1.976 36.828 19.071 1.00 26.26 263 ALA A C 1
ATOM 1268 O O . ALA A 1 179 ? 2.707 36.717 18.080 1.00 26.90 263 ALA A O 1
ATOM 1270 N N . ARG A 1 180 ? 2.449 36.788 20.292 1.00 27.77 264 ARG A N 1
ATOM 1271 C CA . ARG A 1 180 ? 3.877 36.660 20.544 1.00 28.48 264 ARG A CA 1
ATOM 1272 C C . ARG A 1 180 ? 4.379 35.301 20.075 1.00 28.40 264 ARG A C 1
ATOM 1273 O O . ARG A 1 180 ? 5.409 35.205 19.404 1.00 28.23 264 ARG A O 1
ATOM 1281 N N . VAL A 1 181 ? 3.639 34.231 20.405 1.00 25.13 265 VAL A N 1
ATOM 1282 C CA . VAL A 1 181 ? 4.082 32.920 19.974 1.00 24.52 265 VAL A CA 1
ATOM 1283 C C . VAL A 1 181 ? 4.061 32.852 18.448 1.00 24.50 265 VAL A C 1
ATOM 1284 O O . VAL A 1 181 ? 4.952 32.222 17.852 1.00 26.67 265 VAL A O 1
ATOM 1288 N N . GLN A 1 182 ? 3.079 33.508 17.826 1.00 23.85 266 GLN A N 1
ATOM 1289 C CA . GLN A 1 182 ? 2.926 33.508 16.386 1.00 25.28 266 GLN A CA 1
ATOM 1290 C C . GLN A 1 182 ? 4.177 34.160 15.751 1.00 27.80 266 GLN A C 1
ATOM 1291 O O . GLN A 1 182 ? 4.752 33.634 14.791 1.00 24.81 266 GLN A O 1
ATOM 1297 N N . ARG A 1 183 ? 4.618 35.269 16.332 1.00 28.67 267 ARG A N 1
ATOM 1298 C CA . ARG A 1 183 ? 5.803 35.959 15.794 1.00 30.72 267 ARG A CA 1
ATOM 1299 C C . ARG A 1 183 ? 7.074 35.129 15.915 1.00 30.50 267 ARG A C 1
ATOM 1300 O O . ARG A 1 183 ? 7.926 35.131 15.021 1.00 30.33 267 ARG A O 1
ATOM 1308 N N . GLU A 1 184 ? 7.178 34.379 16.994 1.00 31.74 268 GLU A N 1
ATOM 1309 C CA . GLU A 1 184 ? 8.346 33.577 17.255 1.00 30.94 268 GLU A CA 1
ATOM 1310 C C . GLU A 1 184 ? 8.423 32.218 16.621 1.00 30.91 268 GLU A C 1
ATOM 1311 O O . GLU A 1 184 ? 9.523 31.659 16.495 1.00 30.75 268 GLU A O 1
ATOM 1317 N N . THR A 1 185 ? 7.275 31.651 16.252 1.00 29.04 269 THR A N 1
ATOM 1318 C CA . THR A 1 185 ? 7.273 30.319 15.657 1.00 28.25 269 THR A CA 1
ATOM 1319 C C . THR A 1 185 ? 6.580 30.218 14.310 1.00 25.94 269 THR A C 1
ATOM 1320 O O . THR A 1 185 ? 6.758 29.242 13.618 1.00 26.94 269 THR A O 1
ATOM 1324 N N . GLY A 1 186 ? 5.775 31.211 13.951 1.00 25.22 270 GLY A N 1
ATOM 1325 C CA . GLY A 1 186 ? 5.025 31.176 12.720 1.00 23.55 270 GLY A CA 1
ATOM 1326 C C . GLY A 1 186 ? 3.806 30.240 12.850 1.00 23.57 270 GLY A C 1
ATOM 1327 O O . GLY A 1 186 ? 3.070 30.062 11.885 1.00 23.49 270 GLY A O 1
ATOM 1328 N N . VAL A 1 187 ? 3.595 29.676 14.035 1.00 22.00 271 VAL A N 1
ATOM 1329 C CA . VAL A 1 187 ? 2.434 28.760 14.219 1.00 21.07 271 VAL A CA 1
ATOM 1330 C C . VAL A 1 187 ? 1.124 29.426 13.759 1.00 21.09 271 VAL A C 1
ATOM 1331 O O . VAL A 1 187 ? 0.951 30.618 13.881 1.00 22.17 271 VAL A O 1
ATOM 1335 N N . PRO A 1 188 ? 0.175 28.658 13.188 1.00 19.15 272 PRO A N 1
ATOM 1336 C CA . PRO A 1 188 ? -1.118 29.204 12.734 1.00 16.53 272 PRO A CA 1
ATOM 1337 C C . PRO A 1 188 ? -1.971 29.538 13.994 1.00 16.35 272 PRO A C 1
ATOM 1338 O O . PRO A 1 188 ? -1.795 28.947 15.032 1.00 20.00 272 PRO A O 1
ATOM 1342 N N . ILE A 1 189 ? -2.942 30.413 13.838 1.00 16.51 273 ILE A N 1
ATOM 1343 C CA . ILE A 1 189 ? -3.885 30.807 14.852 1.00 17.47 273 ILE A CA 1
ATOM 1344 C C . ILE A 1 189 ? -5.320 30.667 14.314 1.00 18.49 273 ILE A C 1
ATOM 1345 O O . ILE A 1 189 ? -5.676 31.220 13.249 1.00 17.91 273 ILE A O 1
ATOM 1350 N N . ILE A 1 190 ? -6.145 29.840 14.977 1.00 17.66 274 ILE A N 1
ATOM 1351 C CA . ILE A 1 190 ? -7.538 29.827 14.563 1.00 15.13 274 ILE A CA 1
ATOM 1352 C C . ILE A 1 190 ? -8.395 30.372 15.692 1.00 13.38 274 ILE A C 1
ATOM 1353 O O . ILE A 1 190 ? -8.050 30.258 16.859 1.00 15.19 274 ILE A O 1
ATOM 1358 N N . THR A 1 191 ? -9.520 30.962 15.357 1.00 13.06 275 THR A N 1
ATOM 1359 C CA . THR A 1 191 ? -10.372 31.506 16.373 1.00 16.15 275 THR A CA 1
ATOM 1360 C C . THR A 1 191 ? -11.824 31.056 16.407 1.00 17.24 275 THR A C 1
ATOM 1361 O O . THR A 1 191 ? -12.314 30.421 15.446 1.00 19.69 275 THR A O 1
ATOM 1365 N N . HIS A 1 192 ? -12.456 31.445 17.527 1.00 17.69 276 HIS A N 1
ATOM 1366 C CA . HIS A 1 192 ? -13.856 31.264 17.837 1.00 15.88 276 HIS A CA 1
ATOM 1367 C C . HIS A 1 192 ? -14.430 32.675 18.009 1.00 18.18 276 HIS A C 1
ATOM 1368 O O . HIS A 1 192 ? -13.878 33.483 18.747 1.00 19.57 276 HIS A O 1
ATOM 1375 N N . THR A 1 193 ? -15.572 32.956 17.395 1.00 19.40 277 THR A N 1
ATOM 1376 C CA . THR A 1 193 ? -16.257 34.224 17.663 1.00 20.27 277 THR A CA 1
ATOM 1377 C C . THR A 1 193 ? -17.580 33.766 18.234 1.00 22.03 277 THR A C 1
ATOM 1378 O O . THR A 1 193 ? -18.080 32.702 17.857 1.00 22.29 277 THR A O 1
ATOM 1382 N N . GLN A 1 194 ? -18.162 34.576 19.101 1.00 22.13 278 GLN A N 1
ATOM 1383 C CA . GLN A 1 194 ? -19.386 34.215 19.774 1.00 24.37 278 GLN A CA 1
ATOM 1384 C C . GLN A 1 194 ? -20.556 34.958 19.222 1.00 26.45 278 GLN A C 1
ATOM 1385 O O . GLN A 1 194 ? -20.543 36.174 19.206 1.00 24.97 278 GLN A O 1
ATOM 1391 N N . GLU A 1 195 ? -21.576 34.220 18.761 1.00 26.70 279 GLU A N 1
ATOM 1392 C CA . GLU A 1 195 ? -22.780 34.816 18.238 1.00 29.77 279 GLU A CA 1
ATOM 1393 C C . GLU A 1 195 ? -22.577 35.840 17.143 1.00 28.90 279 GLU A C 1
ATOM 1394 O O . GLU A 1 195 ? -23.204 36.880 17.156 1.00 29.82 279 GLU A O 1
ATOM 1400 N N . GLY A 1 196 ? -21.669 35.537 16.225 1.00 29.94 280 GLY A N 1
ATOM 1401 C CA . GLY A 1 196 ? -21.445 36.408 15.080 1.00 30.17 280 GLY A CA 1
ATOM 1402 C C . GLY A 1 196 ? -20.961 37.824 15.394 1.00 30.84 280 GLY A C 1
ATOM 1403 O O . GLY A 1 196 ? -21.351 38.780 14.709 1.00 32.01 280 GLY A O 1
ATOM 1404 N N . GLN A 1 197 ? -20.161 37.969 16.441 1.00 29.11 281 GLN A N 1
ATOM 1405 C CA . GLN A 1 197 ? -19.628 39.287 16.769 1.00 28.57 281 GLN A CA 1
ATOM 1406 C C . GLN A 1 197 ? -18.139 39.206 17.064 1.00 27.70 281 GLN A C 1
ATOM 1407 O O . GLN A 1 197 ? -17.595 38.137 17.299 1.00 26.52 281 GLN A O 1
ATOM 1413 N N . GLN A 1 198 ? -17.483 40.363 16.970 1.00 26.50 282 GLN A N 1
ATOM 1414 C CA . GLN A 1 198 ? -16.049 40.543 17.230 1.00 26.21 282 GLN A CA 1
ATOM 1415 C C . GLN A 1 198 ? -15.026 40.073 16.184 1.00 23.72 282 GLN A C 1
ATOM 1416 O O . GLN A 1 198 ? -13.811 40.133 16.435 1.00 24.59 282 GLN A O 1
ATOM 1422 N N . GLY A 1 199 ? -15.478 39.566 15.034 1.00 23.10 283 GLY A N 1
ATOM 1423 C CA . GLY A 1 199 ? -14.534 39.097 14.019 1.00 23.34 283 GLY A CA 1
ATOM 1424 C C . GLY A 1 199 ? -13.586 40.224 13.592 1.00 23.52 283 GLY A C 1
ATOM 1425 O O . GLY A 1 199 ? -12.357 40.076 13.560 1.00 22.73 283 GLY A O 1
ATOM 1426 N N . PRO A 1 200 ? -14.154 41.381 13.296 1.00 25.24 284 PRO A N 1
ATOM 1427 C CA . PRO A 1 200 ? -13.282 42.499 12.880 1.00 26.48 284 PRO A CA 1
ATOM 1428 C C . PRO A 1 200 ? -12.336 42.938 13.999 1.00 26.20 284 PRO A C 1
ATOM 1429 O O . PRO A 1 200 ? -11.162 43.212 13.743 1.00 26.06 284 PRO A O 1
ATOM 1433 N N . GLN A 1 201 ? -12.859 43.011 15.232 1.00 27.05 285 GLN A N 1
ATOM 1434 C CA . GLN A 1 201 ? -12.053 43.391 16.403 1.00 25.10 285 GLN A CA 1
ATOM 1435 C C . GLN A 1 201 ? -10.965 42.383 16.584 1.00 23.67 285 GLN A C 1
ATOM 1436 O O . GLN A 1 201 ? -9.832 42.710 16.947 1.00 21.59 285 GLN A O 1
ATOM 1442 N N . GLN A 1 202 ? -11.292 41.099 16.388 1.00 20.63 286 GLN A N 1
ATOM 1443 C CA . GLN A 1 202 ? -10.251 40.102 16.508 1.00 19.81 286 GLN A CA 1
ATOM 1444 C C . GLN A 1 202 ? -9.077 40.270 15.526 1.00 19.21 286 GLN A C 1
ATOM 1445 O O . GLN A 1 202 ? -7.909 40.055 15.871 1.00 18.43 286 GLN A O 1
ATOM 1451 N N . ALA A 1 203 ? -9.455 40.515 14.277 1.00 19.67 287 ALA A N 1
ATOM 1452 C CA . ALA A 1 203 ? -8.549 40.614 13.138 1.00 21.86 287 ALA A CA 1
ATOM 1453 C C . ALA A 1 203 ? -7.650 41.816 13.436 1.00 23.24 287 ALA A C 1
ATOM 1454 O O . ALA A 1 203 ? -6.417 41.735 13.375 1.00 24.14 287 ALA A O 1
ATOM 1456 N N . GLU A 1 204 ? -8.324 42.901 13.789 1.00 25.81 288 GLU A N 1
ATOM 1457 C CA . GLU A 1 204 ? -7.633 44.152 14.145 1.00 28.50 288 GLU A CA 1
ATOM 1458 C C . GLU A 1 204 ? -6.645 43.953 15.283 1.00 27.78 288 GLU A C 1
ATOM 1459 O O . GLU A 1 204 ? -5.475 44.327 15.164 1.00 29.41 288 GLU A O 1
ATOM 1465 N N . LEU A 1 205 ? -7.080 43.358 16.397 1.00 25.33 289 LEU A N 1
ATOM 1466 C CA . LEU A 1 205 ? -6.167 43.151 17.526 1.00 22.67 289 LEU A CA 1
ATOM 1467 C C . LEU A 1 205 ? -5.017 42.206 17.191 1.00 23.72 289 LEU A C 1
ATOM 1468 O O . LEU A 1 205 ? -3.845 42.450 17.534 1.00 21.49 289 LEU A O 1
ATOM 1473 N N . LEU A 1 206 ? -5.280 41.075 16.525 1.00 21.81 290 LEU A N 1
ATOM 1474 C CA . LEU A 1 206 ? -4.121 40.215 16.271 1.00 22.26 290 LEU A CA 1
ATOM 1475 C C . LEU A 1 206 ? -3.079 40.856 15.344 1.00 23.43 290 LEU A C 1
ATOM 1476 O O . LEU A 1 206 ? -1.889 40.660 15.572 1.00 25.38 290 L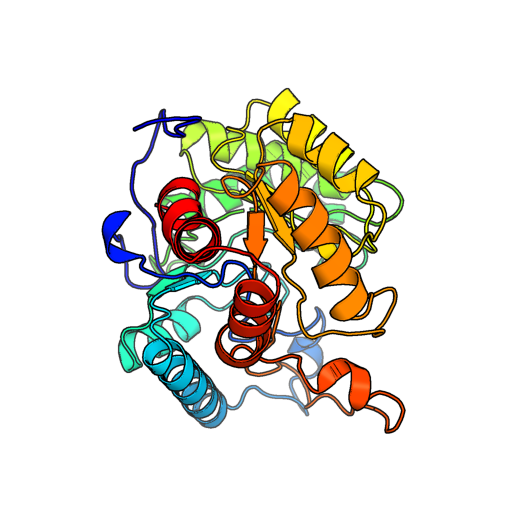EU A O 1
ATOM 1481 N N . THR A 1 207 ? -3.518 41.543 14.295 1.00 24.86 291 THR A N 1
ATOM 1482 C CA . THR A 1 207 ? -2.554 42.137 13.334 1.00 27.63 291 THR A CA 1
ATOM 1483 C C . THR A 1 207 ? -1.854 43.322 13.974 1.00 30.02 291 THR A C 1
ATOM 1484 O O . THR A 1 207 ? -0.618 43.452 13.878 1.00 32.19 291 THR A O 1
ATOM 1488 N N . SER A 1 208 ? -2.628 44.149 14.677 1.00 31.28 292 SER A N 1
ATOM 1489 C CA . SER A 1 208 ? -2.048 45.304 15.359 1.00 31.54 292 SER A CA 1
ATOM 1490 C C . SER A 1 208 ? -0.978 44.776 16.290 1.00 31.74 292 SER A C 1
ATOM 1491 O O . SER A 1 208 ? 0.013 45.453 16.542 1.00 32.72 292 SER A O 1
ATOM 1494 N N . LEU A 1 209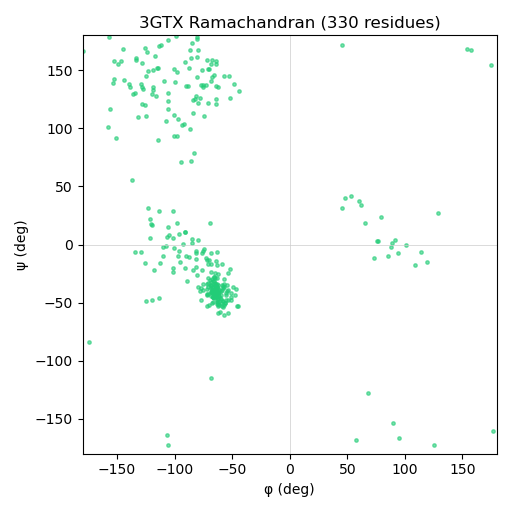 ? -1.129 43.553 16.795 1.00 31.27 293 LEU A N 1
ATOM 1495 C CA . LEU A 1 209 ? -0.108 43.004 17.661 1.00 29.96 293 LEU A CA 1
ATOM 1496 C C . LEU A 1 209 ? 1.048 42.334 16.899 1.00 30.35 293 LEU A C 1
ATOM 1497 O O . LEU A 1 209 ? 1.919 41.727 17.514 1.00 31.16 293 LEU A O 1
ATOM 1502 N N . GLY A 1 210 ? 1.055 42.412 15.577 1.00 32.54 294 GLY A N 1
ATOM 1503 C CA . GLY A 1 210 ? 2.169 41.801 14.865 1.00 32.86 294 GLY A CA 1
ATOM 1504 C C . GLY A 1 210 ? 2.029 40.346 14.420 1.00 33.26 294 GLY A C 1
ATOM 1505 O O . GLY A 1 210 ? 2.973 39.750 13.880 1.00 33.45 294 GLY A O 1
ATOM 1506 N N . ALA A 1 211 ? 0.858 39.749 14.648 1.00 29.95 295 ALA A N 1
ATOM 1507 C CA . ALA A 1 211 ? 0.669 38.375 14.211 1.00 28.39 295 ALA A CA 1
ATOM 1508 C C . ALA A 1 211 ? 0.592 38.361 12.695 1.00 26.40 295 ALA A C 1
ATOM 1509 O O . ALA A 1 211 ? 0.133 39.310 12.097 1.00 26.73 295 ALA A O 1
ATOM 1511 N N . ASP A 1 212 ? 0.999 37.265 12.065 1.00 25.34 296 ASP A N 1
ATOM 1512 C CA . ASP A 1 212 ? 0.949 37.187 10.592 1.00 23.58 296 ASP A CA 1
ATOM 1513 C C . ASP A 1 212 ? -0.497 36.992 10.051 1.00 26.33 296 ASP A C 1
ATOM 1514 O O . ASP A 1 212 ? -1.118 35.937 10.288 1.00 24.23 296 ASP A O 1
ATOM 1519 N N . PRO A 1 213 ? -1.082 38.001 9.384 1.00 25.39 297 PRO A N 1
ATOM 1520 C CA . PRO A 1 213 ? -2.442 37.771 8.894 1.00 26.78 297 PRO A CA 1
ATOM 1521 C C . PRO A 1 213 ? -2.612 36.589 7.921 1.00 28.29 297 PRO A C 1
ATOM 1522 O O . PRO A 1 213 ? -3.738 36.132 7.693 1.00 29.34 297 PRO A O 1
ATOM 1526 N N . ALA A 1 214 ? -1.508 36.110 7.360 1.00 27.06 298 ALA A N 1
ATOM 1527 C CA . ALA A 1 214 ? -1.570 34.947 6.484 1.00 27.66 298 ALA A CA 1
ATOM 1528 C C . ALA A 1 214 ? -1.617 33.620 7.289 1.00 26.73 298 ALA A C 1
ATOM 1529 O O . ALA A 1 214 ? -1.739 32.551 6.696 1.00 28.03 298 ALA A O 1
ATOM 1531 N N . ARG A 1 215 ? -1.480 33.692 8.609 1.00 22.62 299 ARG A N 1
ATOM 1532 C CA . ARG A 1 215 ? -1.496 32.508 9.453 1.00 23.79 299 ARG A CA 1
ATOM 1533 C C . ARG A 1 215 ? -2.627 32.630 10.483 1.00 20.22 299 ARG A C 1
ATOM 1534 O O . ARG A 1 215 ? -2.557 32.020 11.547 1.00 19.75 299 ARG A O 1
ATOM 1542 N N . ILE A 1 216 ? -3.605 33.471 10.161 1.00 18.17 300 ILE A N 1
ATOM 1543 C CA . ILE A 1 216 ? -4.769 33.704 10.995 1.00 20.60 300 ILE A CA 1
ATOM 1544 C C . ILE A 1 216 ? -6.087 33.355 10.309 1.00 21.31 300 ILE A C 1
ATOM 1545 O O . ILE A 1 216 ? -6.399 33.811 9.210 1.00 20.64 300 ILE A O 1
ATOM 1550 N N . MET A 1 217 ? -6.898 32.573 11.019 1.00 18.65 301 MET A N 1
ATOM 1551 C CA . MET A 1 217 ? -8.189 32.188 10.501 1.00 18.53 301 MET A CA 1
ATOM 1552 C C . MET A 1 217 ? -9.237 32.594 11.535 1.00 18.59 301 MET A C 1
ATOM 1553 O O . MET A 1 217 ? -9.346 31.988 12.636 1.00 18.46 301 MET A O 1
ATOM 1558 N N . ILE A 1 218 ? -10.038 33.586 11.205 1.00 18.09 302 ILE A N 1
ATOM 1559 C CA . ILE A 1 218 ? -11.056 34.018 12.141 1.00 19.45 302 ILE A CA 1
ATOM 1560 C C . ILE A 1 218 ? -12.256 33.075 11.987 1.00 19.17 302 ILE A C 1
ATOM 1561 O O . ILE A 1 218 ? -12.816 32.990 10.923 1.00 18.71 302 ILE A O 1
ATOM 1566 N N . GLY A 1 219 ? -12.686 32.473 13.087 1.00 20.77 303 GLY A N 1
ATOM 1567 C CA . GLY A 1 219 ? -13.746 31.464 12.967 1.00 20.44 303 GLY A CA 1
ATOM 1568 C C . GLY A 1 219 ? -15.180 31.837 13.258 1.00 21.10 303 GLY A C 1
ATOM 1569 O O . GLY A 1 219 ? -15.511 32.956 13.680 1.00 21.01 303 GLY A O 1
ATOM 1570 N N . HIS A 1 220 ? -16.071 30.843 13.106 1.00 20.34 304 HIS A N 1
ATOM 1571 C CA . HIS A 1 220 ? -17.501 31.056 13.302 1.00 21.84 304 HIS A CA 1
ATOM 1572 C C . HIS A 1 220 ? -18.079 32.327 12.640 1.00 21.72 304 HIS A C 1
ATOM 1573 O O . HIS A 1 220 ? -19.058 32.897 13.089 1.00 21.75 304 HIS A O 1
ATOM 1580 N N . MET A 1 221 ? -17.484 32.706 11.523 1.00 22.97 305 MET A N 1
ATOM 1581 C CA . MET A 1 221 ? -17.910 33.862 10.794 1.00 24.82 305 MET A CA 1
ATOM 1582 C C . MET A 1 221 ? -19.237 33.635 10.091 1.00 26.61 305 MET A C 1
ATOM 1583 O O . MET A 1 221 ? -19.879 34.573 9.682 1.00 26.15 305 MET A O 1
ATOM 1588 N N . ASP A 1 222 ? -19.686 32.364 10.002 1.00 25.35 306 ASP A N 1
ATOM 1589 C CA . ASP A 1 222 ? -20.998 32.086 9.396 1.00 27.15 306 ASP A CA 1
ATOM 1590 C C . ASP A 1 222 ? -22.109 32.462 10.379 1.00 27.42 306 ASP A C 1
ATOM 1591 O O . ASP A 1 222 ? -23.313 32.413 10.054 1.00 27.64 306 ASP A O 1
ATOM 1596 N N . GLY A 1 223 ? -21.698 32.845 11.585 1.00 26.76 307 GLY A N 1
ATOM 1597 C CA . GLY A 1 223 ? -22.615 33.223 12.629 1.00 26.82 307 GLY A CA 1
ATOM 1598 C C . GLY A 1 223 ? -23.264 34.563 12.382 1.00 29.19 307 GLY A C 1
ATOM 1599 O O . GLY A 1 223 ? -24.216 34.937 13.083 1.00 26.41 307 GLY A O 1
ATOM 1600 N N . ASN A 1 224 ? -22.729 35.301 11.402 1.00 27.95 308 ASN A N 1
ATOM 1601 C CA . ASN A 1 224 ? -23.287 36.604 11.063 1.00 28.55 308 ASN A CA 1
ATOM 1602 C C . ASN A 1 224 ? -23.761 36.519 9.611 1.00 27.92 308 ASN A C 1
ATOM 1603 O O . ASN A 1 224 ? -23.050 35.993 8.760 1.00 27.76 308 ASN A O 1
ATOM 1608 N N . THR A 1 225 ? -24.949 37.038 9.337 1.00 28.77 309 THR A N 1
ATOM 1609 C CA . THR A 1 225 ? -25.492 36.969 7.988 1.00 29.92 309 THR A CA 1
ATOM 1610 C C . THR A 1 225 ? -25.370 38.266 7.199 1.00 30.62 309 THR A C 1
ATOM 1611 O O . THR A 1 225 ? -25.919 38.343 6.102 1.00 31.40 309 THR A O 1
ATOM 1615 N N . ASP A 1 226 ? -24.689 39.290 7.733 1.00 31.84 310 ASP A N 1
ATOM 1616 C CA . ASP A 1 226 ? -24.529 40.540 6.977 1.00 32.11 310 ASP A CA 1
ATOM 1617 C C . ASP A 1 226 ? -23.173 40.501 6.286 1.00 31.84 310 ASP A C 1
ATOM 1618 O O . ASP A 1 226 ? -22.135 40.683 6.940 1.00 30.70 310 ASP A O 1
ATOM 1623 N N . PRO A 1 227 ? -23.161 40.328 4.948 1.00 30.33 311 PRO A N 1
ATOM 1624 C CA . PRO A 1 227 ? -21.883 40.265 4.243 1.00 30.48 311 PRO A CA 1
ATOM 1625 C C . PRO A 1 227 ? -20.935 41.440 4.535 1.00 29.38 311 PRO A C 1
ATOM 1626 O O . PRO A 1 227 ? -19.722 41.300 4.371 1.00 30.11 311 PRO A O 1
ATOM 1630 N N . ALA A 1 228 ? -21.479 42.561 5.013 1.00 29.85 312 ALA A N 1
ATOM 1631 C CA . ALA A 1 228 ? -20.619 43.719 5.309 1.00 30.27 312 ALA A CA 1
ATOM 1632 C C . ALA A 1 228 ? -19.644 43.404 6.456 1.00 31.47 312 ALA A C 1
ATOM 1633 O O . ALA A 1 228 ? -18.475 43.859 6.487 1.00 31.20 312 ALA A O 1
ATOM 1635 N N . TYR A 1 229 ? -20.124 42.586 7.390 1.00 30.40 313 TYR A N 1
ATOM 1636 C CA . TYR A 1 229 ? -19.358 42.168 8.547 1.00 28.58 313 TYR A CA 1
ATOM 1637 C C . TYR A 1 229 ? -18.132 41.336 8.125 1.00 28.61 313 TYR A C 1
ATOM 1638 O O . TYR A 1 229 ? -17.015 41.542 8.630 1.00 27.27 313 TYR A O 1
ATOM 1647 N N . HIS A 1 230 ? -18.331 40.384 7.195 1.00 27.93 314 HIS A N 1
ATOM 1648 C CA . HIS A 1 230 ? -17.209 39.561 6.725 1.00 25.77 314 HIS A CA 1
ATOM 1649 C C . HIS A 1 230 ? -16.172 40.412 5.935 1.00 26.35 314 HIS A C 1
ATOM 1650 O O . HIS A 1 230 ? -14.976 40.148 5.989 1.00 24.82 314 HIS A O 1
ATOM 1657 N N . ARG A 1 231 ? -16.659 41.378 5.165 1.00 26.50 315 ARG A N 1
ATOM 1658 C CA . ARG A 1 231 ? -15.768 42.208 4.317 1.00 27.46 315 ARG A CA 1
ATOM 1659 C C . ARG A 1 231 ? -14.860 43.096 5.185 1.00 27.65 315 ARG A C 1
ATOM 1660 O O . ARG A 1 231 ? -13.688 43.276 4.900 1.00 27.99 315 ARG A O 1
ATOM 1668 N N . GLU A 1 232 ? -15.433 43.644 6.229 1.00 29.83 316 GLU A N 1
ATOM 1669 C CA . GLU A 1 232 ? -14.677 44.439 7.184 1.00 30.70 316 GLU A CA 1
ATOM 1670 C C . GLU A 1 232 ? -13.641 43.523 7.811 1.00 30.04 316 GLU A C 1
ATOM 1671 O O . GLU A 1 232 ? -12.490 43.901 8.013 1.00 31.01 316 GLU A O 1
ATOM 1677 N N . THR A 1 233 ? -14.008 42.279 8.118 1.00 25.58 317 THR A N 1
ATOM 1678 C CA . THR A 1 233 ? -12.984 41.394 8.671 1.00 22.58 317 THR A CA 1
ATOM 1679 C C . THR A 1 233 ? -11.869 41.038 7.672 1.00 23.04 317 THR A C 1
ATOM 1680 O O . THR A 1 233 ? -10.658 41.037 8.002 1.00 20.97 317 THR A O 1
ATOM 1684 N N . LEU A 1 234 ? -12.282 40.701 6.441 1.00 22.61 318 LEU A N 1
ATOM 1685 C CA . LEU A 1 234 ? -11.383 40.332 5.358 1.00 22.50 318 LEU A CA 1
ATOM 1686 C C . LEU A 1 234 ? -10.460 41.518 5.023 1.00 24.28 318 LEU A C 1
ATOM 1687 O O . LEU A 1 234 ? -9.372 41.315 4.482 1.00 23.44 318 LEU A O 1
ATOM 1692 N N . ARG A 1 235 ? -10.924 42.713 5.325 1.00 25.09 319 ARG A N 1
ATOM 1693 C CA . ARG A 1 235 ? -10.068 43.874 5.050 1.00 28.78 319 ARG A CA 1
ATOM 1694 C C . ARG A 1 235 ? -8.667 43.747 5.693 1.00 28.16 319 ARG A C 1
ATOM 1695 O O . ARG A 1 235 ? -7.688 44.338 5.192 1.00 27.85 319 ARG A O 1
ATOM 1703 N N . HIS A 1 236 ? -8.546 42.951 6.773 1.00 26.59 320 HIS A N 1
ATOM 1704 C CA . HIS A 1 236 ? -7.288 42.766 7.490 1.00 23.42 320 HIS A CA 1
ATOM 1705 C C . HIS A 1 236 ? -6.299 41.794 6.921 1.00 24.98 320 HIS A C 1
ATOM 1706 O O . HIS A 1 236 ? -5.174 41.724 7.428 1.00 22.17 320 HIS A O 1
ATOM 1713 N N . GLY A 1 237 ? -6.696 41.041 5.868 1.00 23.24 321 GLY A N 1
ATOM 1714 C CA . GLY A 1 237 ? -5.783 40.114 5.250 1.00 22.52 321 GLY A CA 1
ATOM 1715 C C . GLY A 1 237 ? -5.843 38.698 5.759 1.00 23.83 321 GLY A C 1
ATOM 1716 O O . GLY A 1 237 ? -5.126 37.816 5.230 1.00 24.34 321 GLY A O 1
ATOM 1717 N N . VAL A 1 238 ? -6.630 38.527 6.820 1.00 22.48 322 VAL A N 1
ATOM 1718 C CA . VAL A 1 238 ? -6.847 37.235 7.469 1.00 22.78 322 VAL A CA 1
ATOM 1719 C C . VAL A 1 238 ? -7.862 36.471 6.666 1.00 22.96 322 VAL A C 1
ATOM 1720 O O . VAL A 1 238 ? -8.619 37.049 5.919 1.00 21.46 322 VAL A O 1
ATOM 1724 N N . SER A 1 239 ? -7.864 35.160 6.913 1.00 20.15 323 SER A N 1
ATOM 1725 C CA . SER A 1 239 ? -8.824 34.233 6.306 1.00 22.20 323 SER A CA 1
ATOM 1726 C C . SER A 1 239 ? -10.026 34.151 7.283 1.00 19.88 323 SER A C 1
ATOM 1727 O O . SER A 1 239 ? -9.898 34.426 8.503 1.00 19.91 323 SER A O 1
ATOM 1730 N N . ILE A 1 240 ? -11.200 33.779 6.788 1.00 22.00 324 ILE A N 1
ATOM 1731 C CA . ILE A 1 240 ? -12.322 33.647 7.700 1.00 19.27 324 ILE A CA 1
ATOM 1732 C C . ILE A 1 240 ? -12.879 32.246 7.420 1.00 19.87 324 ILE A C 1
ATOM 1733 O O . ILE A 1 240 ? -12.612 31.693 6.359 1.00 18.83 324 ILE A O 1
ATOM 1738 N N . ALA A 1 241 ? -13.566 31.699 8.410 1.00 19.31 325 ALA A N 1
ATOM 1739 C CA . ALA A 1 241 ? -14.143 30.361 8.231 1.00 18.94 325 ALA A CA 1
ATOM 1740 C C . ALA A 1 241 ? -15.615 30.336 8.562 1.00 19.17 325 ALA A C 1
ATOM 1741 O O . ALA A 1 241 ? -16.065 30.912 9.581 1.00 20.99 325 ALA A O 1
ATOM 1743 N N . PHE A 1 242 ? -16.384 29.705 7.665 1.00 19.75 326 PHE A N 1
ATOM 1744 C CA . PHE A 1 242 ? -17.822 29.422 7.858 1.00 19.81 326 PHE A CA 1
ATOM 1745 C C . PHE A 1 242 ? -17.561 27.975 8.329 1.00 21.43 326 PHE A C 1
ATOM 1746 O O . PHE A 1 242 ? -17.507 27.060 7.498 1.00 22.26 326 PHE A O 1
ATOM 1754 N N . ASP A 1 243 ? -17.446 27.797 9.643 1.00 19.70 327 ASP A N 1
ATOM 1755 C CA . ASP A 1 243 ? -17.021 26.516 10.186 1.00 19.50 327 ASP A CA 1
ATOM 1756 C C . ASP A 1 243 ? -18.010 25.795 11.125 1.00 19.39 327 ASP A C 1
ATOM 1757 O O . ASP A 1 243 ? -17.590 24.911 11.864 1.00 19.56 327 ASP A O 1
ATOM 1762 N N . ARG A 1 244 ? -19.262 26.200 11.099 1.00 18.53 328 ARG A N 1
ATOM 1763 C CA . ARG A 1 244 ? -20.318 25.517 11.911 1.00 21.44 328 ARG A CA 1
ATOM 1764 C C . ARG A 1 244 ? -21.406 25.073 10.918 1.00 21.71 328 ARG A C 1
ATOM 1765 O O . ARG A 1 244 ? -22.592 25.026 11.263 1.00 22.17 328 ARG A O 1
ATOM 1773 N N . ILE A 1 245 ? -20.998 24.755 9.695 1.00 21.10 329 ILE A N 1
ATOM 1774 C CA . ILE A 1 245 ? -21.960 24.375 8.661 1.00 20.15 329 ILE A CA 1
ATOM 1775 C C . ILE A 1 245 ? -22.686 23.054 9.043 1.00 19.93 329 ILE A C 1
ATOM 1776 O O . ILE A 1 245 ? -22.048 22.041 9.337 1.00 19.12 329 ILE A O 1
ATOM 1781 N N . GLY A 1 246 ? -23.990 23.151 9.049 1.00 20.49 330 GLY A N 1
ATOM 1782 C CA . GLY A 1 246 ? -24.844 22.010 9.395 1.00 24.10 330 GLY A CA 1
ATOM 1783 C C . GLY A 1 246 ? -25.517 22.188 10.745 1.00 26.90 330 GLY A C 1
ATOM 1784 O O . GLY A 1 246 ? -26.495 21.474 11.039 1.00 27.16 330 GLY A O 1
ATOM 1785 N N . LEU A 1 247 ? -25.005 23.098 11.586 1.00 27.70 331 LEU A N 1
ATOM 1786 C CA . LEU A 1 247 ? -25.621 23.395 12.885 1.00 29.06 331 LEU A CA 1
ATOM 1787 C C . LEU A 1 247 ? -26.520 24.576 12.587 1.00 31.04 331 LEU A C 1
ATOM 1788 O O . LEU A 1 247 ? -26.045 25.722 12.450 1.00 29.34 331 LEU A O 1
ATOM 1793 N N . GLN A 1 248 ? -27.820 24.314 12.471 1.00 31.85 332 GLN A N 1
ATOM 1794 C CA . GLN A 1 248 ? -28.786 25.356 12.079 1.00 34.51 332 GLN A CA 1
ATOM 1795 C C . GLN A 1 248 ? -29.834 25.751 13.071 1.00 37.57 332 GLN A C 1
ATOM 1796 O O . GLN A 1 248 ? -30.587 24.901 13.549 1.00 37.58 332 GLN A O 1
ATOM 1802 N N . GLY A 1 249 ? -29.938 27.051 13.332 1.00 39.80 333 GLY A N 1
ATOM 1803 C CA . GLY A 1 249 ? -30.930 27.529 14.276 1.00 43.69 333 GLY A CA 1
ATOM 1804 C C . GLY A 1 249 ? -30.621 27.234 15.728 1.00 46.01 333 GLY A C 1
ATOM 1805 O O . GLY A 1 249 ? -31.287 27.765 16.617 1.00 48.24 333 GLY A O 1
ATOM 1806 N N . MET A 1 250 ? -29.633 26.387 15.993 1.00 48.50 334 MET A N 1
ATOM 1807 C CA . MET A 1 250 ? -29.273 26.078 17.376 1.00 50.37 334 MET A CA 1
ATOM 1808 C C . MET A 1 250 ? -28.622 27.330 17.918 1.00 50.92 334 MET A C 1
ATOM 1809 O O . MET A 1 250 ? -27.609 27.764 17.369 1.00 50.75 334 MET A O 1
ATOM 1814 N N . VAL A 1 251 ? -29.181 27.883 18.994 1.00 51.65 335 VAL A N 1
ATOM 1815 C CA . VAL A 1 251 ? -28.699 29.126 19.620 1.00 52.92 335 VAL A CA 1
ATOM 1816 C C . VAL A 1 251 ? -28.964 30.282 18.644 1.00 52.96 335 VAL A C 1
ATOM 1817 O O . VAL A 1 251 ? -30.106 30.438 18.170 1.00 53.59 335 VAL A O 1
ATOM 1821 N N . GLY A 1 252 ? -27.945 31.085 18.330 1.00 51.80 336 GLY A N 1
ATOM 1822 C CA . GLY A 1 252 ? -28.161 32.179 17.392 1.00 50.15 336 GLY A CA 1
ATOM 1823 C C . GLY A 1 252 ? -27.755 31.799 15.976 1.00 48.26 336 GLY A C 1
ATOM 1824 O O . GLY A 1 252 ? -27.723 32.638 15.064 1.00 48.44 336 GLY A O 1
ATOM 1825 N N . THR A 1 253 ? -27.466 30.520 15.786 1.00 46.06 337 THR A N 1
ATOM 1826 C CA . THR A 1 253 ? -27.023 30.016 14.499 1.00 43.75 337 THR A CA 1
ATOM 1827 C C . THR A 1 253 ? -27.985 30.137 13.320 1.00 41.00 337 THR A C 1
ATOM 1828 O O . THR A 1 253 ? -29.173 29.875 13.434 1.00 40.58 337 THR A O 1
ATOM 1832 N N . PRO A 1 254 ? -27.470 30.560 12.163 1.00 39.08 338 PRO A N 1
ATOM 1833 C CA . PRO A 1 254 ? -28.310 30.694 10.972 1.00 37.88 338 PRO A CA 1
ATOM 1834 C C . PRO A 1 254 ? -28.485 29.321 10.323 1.00 36.35 338 PRO A C 1
ATOM 1835 O O . PRO A 1 254 ? -27.873 28.336 10.768 1.00 35.42 338 PRO A O 1
ATOM 1839 N N . THR A 1 255 ? -29.294 29.285 9.260 1.00 35.69 339 THR A N 1
ATOM 1840 C CA . THR A 1 255 ? -29.557 28.078 8.471 1.00 34.35 339 THR A CA 1
ATOM 1841 C C . THR A 1 255 ? -28.451 28.008 7.459 1.00 33.83 339 THR A C 1
ATOM 1842 O O . THR A 1 255 ? -27.829 29.040 7.178 1.00 32.85 339 THR A O 1
ATOM 1846 N N . ASP A 1 256 ? -28.203 26.833 6.880 1.00 33.04 340 ASP A N 1
ATOM 1847 C CA . ASP A 1 256 ? -27.146 26.717 5.880 1.00 32.64 340 ASP A CA 1
ATOM 1848 C C . ASP A 1 256 ? -27.518 27.556 4.642 1.00 33.82 340 ASP A C 1
ATOM 1849 O O . ASP A 1 256 ? -26.644 28.007 3.886 1.00 33.64 340 ASP A O 1
ATOM 1854 N N . ALA A 1 257 ? -28.813 27.790 4.445 1.00 33.81 341 ALA A N 1
ATOM 1855 C CA . ALA A 1 257 ? -29.268 28.573 3.298 1.00 34.97 341 ALA A CA 1
ATOM 1856 C C . ALA A 1 257 ? -28.847 30.037 3.471 1.00 35.09 341 ALA A C 1
ATOM 1857 O O . ALA A 1 257 ? -28.621 30.757 2.496 1.00 34.04 341 ALA A O 1
ATOM 1859 N N . GLU A 1 258 ? -28.768 30.481 4.713 1.00 35.19 342 GLU A N 1
ATOM 1860 C CA . GLU A 1 258 ? -28.361 31.853 4.977 1.00 35.45 342 GLU A CA 1
ATOM 1861 C C . GLU A 1 258 ? -26.854 31.880 4.863 1.00 34.75 342 GLU A C 1
ATOM 1862 O O . GLU A 1 258 ? -26.292 32.835 4.345 1.00 34.60 342 GLU A O 1
ATOM 1868 N N . ARG A 1 259 ? -26.204 30.805 5.306 1.00 33.16 343 ARG A N 1
ATOM 1869 C CA . ARG A 1 259 ? -24.753 30.695 5.198 1.00 30.71 343 ARG A CA 1
ATOM 1870 C C . ARG A 1 259 ? -24.299 30.710 3.715 1.00 31.08 343 ARG A C 1
ATOM 1871 O O . ARG A 1 259 ? -23.367 31.453 3.350 1.00 31.37 343 ARG A O 1
ATOM 1879 N N . LEU A 1 260 ? -24.934 29.884 2.871 1.00 29.99 344 LEU A N 1
ATOM 1880 C CA . LEU A 1 260 ? -24.564 29.770 1.450 1.00 30.74 344 LEU A CA 1
ATOM 1881 C C . LEU A 1 260 ? -24.837 31.067 0.666 1.00 31.09 344 LEU A C 1
ATOM 1882 O O . LEU A 1 260 ? -24.127 31.398 -0.287 1.00 30.16 344 LEU A O 1
ATOM 1887 N N . SER A 1 261 ? -25.858 31.796 1.082 1.00 31.48 345 SER A N 1
ATOM 1888 C CA . SER A 1 261 ? -26.183 33.092 0.480 1.00 32.22 345 SER A CA 1
ATOM 1889 C C . SER A 1 261 ? -24.989 34.076 0.712 1.00 32.22 345 SER A C 1
ATOM 1890 O O . SER A 1 261 ? -24.483 34.685 -0.262 1.00 32.05 345 SER A O 1
ATOM 1893 N N . VAL A 1 262 ? -24.520 34.208 1.963 1.00 29.78 346 VAL A N 1
ATOM 1894 C CA . VAL A 1 262 ? -23.374 35.078 2.267 1.00 28.99 346 VAL A CA 1
ATOM 1895 C C . VAL A 1 262 ? -22.092 34.513 1.592 1.00 28.46 346 VAL A C 1
ATOM 1896 O O . VAL A 1 262 ? -21.282 35.245 1.021 1.00 27.54 346 VAL A O 1
ATOM 1900 N N . LEU A 1 263 ? -21.909 33.203 1.609 1.00 26.22 347 LEU A N 1
ATOM 1901 C CA . LEU A 1 263 ? -20.691 32.648 1.007 1.00 26.93 347 LEU A CA 1
ATOM 1902 C C . LEU A 1 263 ? -20.646 32.902 -0.500 1.00 27.44 347 LEU A C 1
ATOM 1903 O O . LEU A 1 263 ? -19.580 33.210 -1.050 1.00 25.21 347 LEU A O 1
ATOM 1908 N N . THR A 1 264 ? -21.785 32.728 -1.187 1.00 27.31 348 THR A N 1
ATOM 1909 C CA . THR A 1 264 ? -21.754 32.924 -2.643 1.00 28.30 348 THR A CA 1
ATOM 1910 C C . THR A 1 264 ? -21.523 34.410 -2.993 1.00 28.58 348 THR A C 1
ATOM 1911 O O . THR A 1 264 ? -20.913 34.721 -4.004 1.00 28.74 348 THR A O 1
ATOM 1915 N N . THR A 1 265 ? -22.026 35.299 -2.160 1.00 29.86 349 THR A N 1
ATOM 1916 C CA . THR A 1 265 ? -21.802 36.741 -2.360 1.00 29.95 349 THR A CA 1
ATOM 1917 C C . THR A 1 265 ? -20.314 36.961 -2.253 1.00 29.91 349 THR A C 1
ATOM 1918 O O . THR A 1 265 ? -19.701 37.522 -3.164 1.00 30.59 349 THR A O 1
ATOM 1922 N N . LEU A 1 266 ? -19.695 36.501 -1.169 1.00 28.73 350 LEU A N 1
ATOM 1923 C CA . LEU A 1 266 ? -18.255 36.727 -1.037 1.00 26.41 350 LEU A CA 1
ATOM 1924 C C . LEU A 1 266 ? -17.467 36.063 -2.143 1.00 26.00 350 LEU A C 1
ATOM 1925 O O . LEU A 1 266 ? -16.464 36.614 -2.642 1.00 23.48 350 LEU A O 1
ATOM 1930 N N . LEU A 1 267 ? -17.893 34.867 -2.557 1.00 24.19 351 LEU A N 1
ATOM 1931 C CA . LEU A 1 267 ? -17.161 34.179 -3.610 1.00 22.36 351 LEU A CA 1
ATOM 1932 C C . LEU A 1 267 ? -17.235 34.972 -4.951 1.00 23.82 351 LEU A C 1
ATOM 1933 O O . LEU A 1 267 ? -16.240 35.029 -5.692 1.00 24.18 351 LEU A O 1
ATOM 1938 N N . GLY A 1 268 ? -18.374 35.628 -5.170 1.00 23.38 352 GLY A N 1
ATOM 1939 C CA . GLY A 1 268 ? -18.602 36.397 -6.382 1.00 26.01 352 GLY A CA 1
ATOM 1940 C C . GLY A 1 268 ? -17.858 37.730 -6.358 1.00 25.47 352 GLY A C 1
ATOM 1941 O O . GLY A 1 268 ? -17.839 38.429 -7.370 1.00 25.83 352 GLY A O 1
ATOM 1942 N N . GLU A 1 269 ? -17.261 38.031 -5.206 1.00 24.34 353 GLU A N 1
ATOM 1943 C CA . GLU A 1 269 ? -16.453 39.237 -4.991 1.00 22.51 353 GLU A CA 1
ATOM 1944 C C . GLU A 1 269 ? -14.986 38.896 -4.974 1.00 22.02 353 GLU A C 1
ATOM 1945 O O . GLU A 1 269 ? -14.140 39.744 -4.660 1.00 25.61 353 GLU A O 1
ATOM 1951 N N . GLY A 1 270 ? -14.658 37.662 -5.307 1.00 22.14 354 GLY A N 1
ATOM 1952 C CA . GLY A 1 270 ? -13.270 37.237 -5.366 1.00 23.15 354 GLY A CA 1
ATOM 1953 C C . GLY A 1 270 ? -12.501 36.892 -4.099 1.00 23.87 354 GLY A C 1
ATOM 1954 O O . GLY A 1 270 ? -11.268 36.849 -4.115 1.00 23.39 354 GLY A O 1
ATOM 1955 N N . TYR A 1 271 ? -13.206 36.519 -3.029 1.00 24.08 355 TYR A N 1
ATOM 1956 C CA . TYR A 1 271 ? -12.534 36.181 -1.780 1.00 25.55 355 TYR A CA 1
ATOM 1957 C C . TYR A 1 271 ? -12.162 34.705 -1.594 1.00 27.05 355 TYR A C 1
ATOM 1958 O O . TYR A 1 2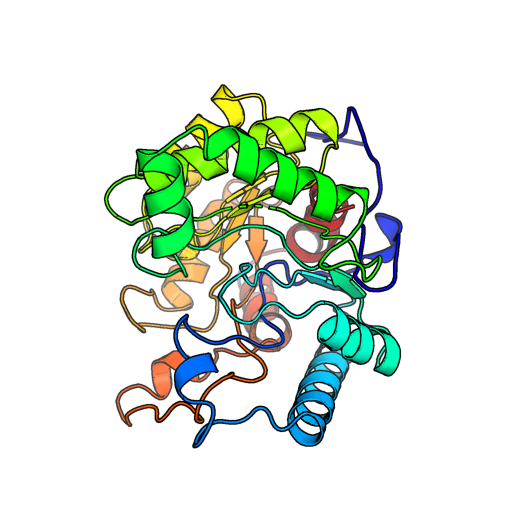71 ? -11.768 34.324 -0.486 1.00 26.56 355 TYR A O 1
ATOM 1967 N N . ALA A 1 272 ? -12.274 33.880 -2.645 1.00 26.45 356 ALA A N 1
ATOM 1968 C CA . ALA A 1 272 ? -11.973 32.445 -2.502 1.00 27.31 356 ALA A CA 1
ATOM 1969 C C . ALA A 1 272 ? -10.683 32.114 -1.775 1.00 26.62 356 ALA A C 1
ATOM 1970 O O . ALA A 1 272 ? -10.617 31.157 -0.991 1.00 28.14 356 ALA A O 1
ATOM 1972 N N . ASP A 1 273 ? -9.634 32.902 -2.009 1.00 25.44 357 ASP A N 1
ATOM 1973 C CA . ASP A 1 273 ? -8.351 32.650 -1.366 1.00 24.13 357 ASP A CA 1
ATOM 1974 C C . ASP A 1 273 ? -8.370 32.895 0.130 1.00 21.70 357 ASP A C 1
ATOM 1975 O O . ASP A 1 273 ? -7.379 32.625 0.812 1.00 22.43 357 ASP A O 1
ATOM 1980 N N . ARG A 1 274 ? -9.460 33.435 0.631 1.00 21.07 358 ARG A N 1
ATOM 1981 C CA . ARG A 1 274 ? -9.543 33.736 2.053 1.00 22.04 358 ARG A CA 1
ATOM 1982 C C . ARG A 1 274 ? -10.676 33.052 2.790 1.00 20.83 358 ARG A C 1
ATOM 1983 O O . ARG A 1 274 ? -10.887 33.325 3.965 1.00 18.27 358 ARG A O 1
ATOM 1991 N N . LEU A 1 275 ? -11.415 32.166 2.104 1.00 20.38 359 LEU A N 1
ATOM 1992 C CA . LEU A 1 275 ? -12.554 31.506 2.766 1.00 21.62 359 LEU A CA 1
ATOM 1993 C C . LEU A 1 275 ? -12.278 30.025 3.025 1.00 20.61 359 LEU A C 1
ATOM 1994 O O . LEU A 1 275 ? -11.640 29.336 2.208 1.00 21.83 359 LEU A O 1
ATOM 1999 N N . LEU A 1 276 ? -12.719 29.553 4.199 1.00 22.26 360 LEU A N 1
ATOM 2000 C CA . LEU A 1 276 ? -12.584 28.128 4.531 1.00 21.45 360 LEU A CA 1
ATOM 2001 C C . LEU A 1 276 ? -13.922 27.626 5.090 1.00 20.85 360 LEU A C 1
ATOM 2002 O O . LEU A 1 276 ? -14.741 28.427 5.551 1.00 19.75 360 LEU A O 1
ATOM 2007 N N . LEU A 1 277 ? -14.106 26.305 5.022 1.00 21.86 361 LEU A N 1
ATOM 2008 C CA . LEU A 1 277 ? -15.366 25.625 5.425 1.00 21.57 361 LEU A CA 1
ATOM 2009 C C . LEU A 1 277 ? -15.147 24.471 6.393 1.00 20.15 361 LEU A C 1
ATOM 2010 O O . LEU A 1 277 ? -14.209 23.693 6.218 1.00 16.99 361 LEU A O 1
ATOM 2015 N N . SER A 1 278 ? -15.967 24.391 7.445 1.00 19.70 362 SER A N 1
ATOM 2016 C CA . SER A 1 278 ? -15.843 23.222 8.372 1.00 19.75 362 SER A CA 1
ATOM 2017 C C . SER A 1 278 ? -17.198 23.075 9.070 1.00 18.13 362 SER A C 1
ATOM 2018 O O . SER A 1 278 ? -18.113 23.859 8.848 1.00 15.12 362 SER A O 1
ATOM 2021 N N . HIS A 1 279 ? -17.353 22.065 9.933 1.00 19.53 363 HIS A N 1
ATOM 2022 C CA . HIS A 1 279 ? -18.685 21.878 10.585 1.00 16.15 363 HIS A CA 1
ATOM 2023 C C . HIS A 1 279 ? -18.720 22.130 12.102 1.00 15.33 363 HIS A C 1
ATOM 2024 O O . HIS A 1 279 ? -19.777 22.287 12.698 1.00 18.19 363 HIS A O 1
ATOM 2031 N N . ASP A 1 280 ? -17.557 22.172 12.734 1.00 17.06 364 ASP A N 1
ATOM 2032 C CA . ASP A 1 280 ? -17.471 22.335 14.180 1.00 14.99 364 ASP A CA 1
ATOM 2033 C C . ASP A 1 280 ? -18.222 21.138 14.792 1.00 18.59 364 ASP A C 1
ATOM 2034 O O . ASP A 1 280 ? -18.847 21.267 15.823 1.00 19.82 364 ASP A O 1
ATOM 2039 N N . SER 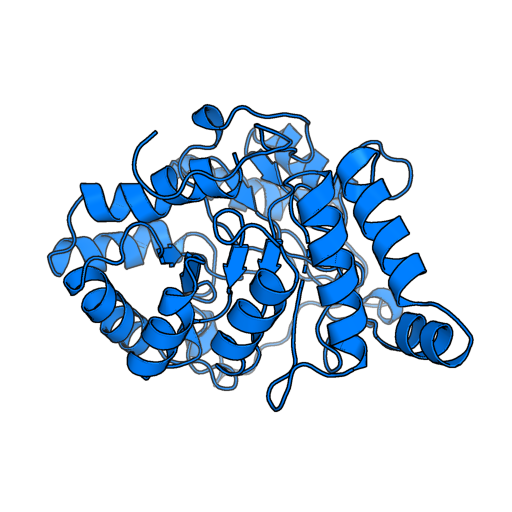A 1 281 ? -18.084 19.978 14.150 1.00 17.03 365 SER A N 1
ATOM 2040 C CA . SER A 1 281 ? -18.797 18.800 14.693 1.00 18.08 365 SER A CA 1
ATOM 2041 C C . SER A 1 281 ? -18.072 18.165 15.871 1.00 19.41 365 SER A C 1
ATOM 2042 O O . SER A 1 281 ? -16.879 18.421 16.116 1.00 16.72 365 SER A O 1
ATOM 2045 N N . ILE A 1 282 ? -18.775 17.266 16.592 1.00 14.90 366 ILE A N 1
ATOM 2046 C CA . ILE A 1 282 ? -18.171 16.607 17.728 1.00 18.06 366 ILE A CA 1
ATOM 2047 C C . ILE A 1 282 ? -18.378 15.141 17.393 1.00 19.20 366 ILE A C 1
ATOM 2048 O O . ILE A 1 282 ? -19.522 14.752 17.216 1.00 20.38 366 ILE A O 1
ATOM 2053 N N . TRP A 1 283 ? -17.301 14.374 17.265 1.00 15.52 367 TRP A N 1
ATOM 2054 C CA . TRP A 1 283 ? -17.484 12.988 16.859 1.00 18.70 367 TRP A CA 1
ATOM 2055 C C . TRP A 1 283 ? -17.893 12.066 17.989 1.00 22.34 367 TRP A C 1
ATOM 2056 O O . TRP A 1 283 ? -18.529 11.033 17.727 1.00 23.84 367 TRP A O 1
ATOM 2067 N N . HIS A 1 284 ? -17.534 12.409 19.222 1.00 19.82 368 HIS A N 1
ATOM 2068 C CA . HIS A 1 284 ? -17.852 11.622 20.404 1.00 21.72 368 HIS A CA 1
ATOM 2069 C C . HIS A 1 284 ? -17.828 12.575 21.570 1.00 22.34 368 HIS A C 1
ATOM 2070 O O . HIS A 1 284 ? -16.786 13.168 21.857 1.00 21.48 368 HIS A O 1
ATOM 2077 N N . TRP A 1 285 ? -18.985 12.753 22.213 1.00 21.59 369 TRP A N 1
ATOM 2078 C CA . TRP A 1 285 ? -19.097 13.619 23.350 1.00 18.90 369 TRP A CA 1
ATOM 2079 C C . TRP A 1 285 ? -18.555 13.044 24.660 1.00 21.39 369 TRP A C 1
ATOM 2080 O O . TRP A 1 285 ? -18.754 11.849 24.964 1.00 20.23 369 TRP A O 1
ATOM 2091 N N . LEU A 1 286 ? -17.841 13.880 25.424 1.00 19.03 370 LEU A N 1
ATOM 2092 C CA . LEU A 1 286 ? -17.357 13.489 26.756 1.00 20.30 370 LEU A CA 1
ATOM 2093 C C . LEU A 1 286 ? -18.468 13.825 27.780 1.00 18.66 370 LEU A C 1
ATOM 2094 O O . LEU A 1 286 ? -19.238 14.763 27.546 1.00 19.23 370 LEU A O 1
ATOM 2099 N N . GLY A 1 287 ? -18.557 13.093 28.908 1.00 20.42 371 GLY A N 1
ATOM 2100 C CA . GLY A 1 287 ? -19.624 13.349 29.883 1.00 19.72 371 GLY A CA 1
ATOM 2101 C C . GLY A 1 287 ? -20.739 12.339 29.486 1.00 20.28 371 GLY A C 1
ATOM 2102 O O . GLY A 1 287 ? -20.454 11.405 28.715 1.00 20.74 371 GLY A O 1
ATOM 2103 N N . ARG A 1 288 ? -21.958 12.503 30.010 1.00 21.79 372 ARG A N 1
ATOM 2104 C CA . ARG A 1 288 ? -23.051 11.602 29.616 1.00 25.41 372 ARG A CA 1
ATOM 2105 C C . ARG A 1 288 ? -23.539 12.001 28.225 1.00 28.53 372 ARG A C 1
ATOM 2106 O O . ARG A 1 288 ? -23.459 13.181 27.812 1.00 28.09 372 ARG A O 1
ATOM 2114 N N . PRO A 1 289 ? -24.036 11.016 27.469 1.00 29.27 373 PRO A N 1
ATOM 2115 C CA . PRO A 1 289 ? -24.551 11.274 26.122 1.00 30.87 373 PRO A CA 1
ATOM 2116 C C . PRO A 1 289 ? -25.505 12.474 26.193 1.00 32.18 373 PRO A C 1
ATOM 2117 O O . PRO A 1 289 ? -26.291 12.590 27.144 1.00 31.08 373 PRO A O 1
ATOM 2121 N N . PRO A 1 290 ? -25.436 13.392 25.215 1.00 34.32 374 PRO A N 1
ATOM 2122 C CA . PRO A 1 290 ? -26.349 14.552 25.245 1.00 35.98 374 PRO A CA 1
ATOM 2123 C C . PRO A 1 290 ? -27.781 14.023 25.051 1.00 38.44 374 PRO A C 1
ATOM 2124 O O . PRO A 1 290 ? -27.993 13.039 24.358 1.00 37.90 374 PRO A O 1
ATOM 2128 N N . ALA A 1 291 ? -28.759 14.653 25.677 1.00 40.44 375 ALA A N 1
ATOM 2129 C CA . ALA A 1 291 ? -30.126 14.202 25.479 1.00 42.64 375 ALA A CA 1
ATOM 2130 C C . ALA A 1 291 ? -30.818 15.354 24.767 1.00 44.66 375 ALA A C 1
ATOM 2131 O O . ALA A 1 291 ? -31.369 16.253 25.402 1.00 46.34 375 ALA A O 1
ATOM 2133 N N . ILE A 1 292 ? -30.772 15.340 23.442 1.00 45.18 376 ILE A N 1
ATOM 2134 C CA . ILE A 1 292 ? -31.361 16.417 22.651 1.00 45.08 376 ILE A CA 1
ATOM 2135 C C . ILE A 1 292 ? -32.889 16.369 22.463 1.00 44.57 376 ILE A C 1
ATOM 2136 O O . ILE A 1 292 ? -33.439 15.389 21.922 1.00 44.29 376 ILE A O 1
ATOM 2141 N N . PRO A 1 293 ? -33.585 17.439 22.888 1.00 43.71 377 PRO A N 1
ATOM 2142 C CA . PRO A 1 293 ? -35.033 17.612 22.807 1.00 43.98 377 PRO A CA 1
ATOM 2143 C C . PRO A 1 293 ? -35.597 17.496 21.389 1.00 44.64 377 PRO A C 1
ATOM 2144 O O . PRO A 1 293 ? -34.971 17.903 20.420 1.00 43.57 377 PRO A O 1
ATOM 2148 N N . GLU A 1 294 ? -36.794 16.936 21.283 1.00 46.09 378 GLU A N 1
ATOM 2149 C CA . GLU A 1 294 ? -37.455 16.728 20.003 1.00 47.51 378 GLU A CA 1
ATOM 2150 C C . GLU A 1 294 ? -37.402 17.924 19.035 1.00 47.07 378 GLU A C 1
ATOM 2151 O O . GLU A 1 294 ? -36.995 17.782 17.881 1.00 47.06 378 GLU A O 1
ATOM 2157 N N . ALA A 1 295 ? -37.814 19.092 19.520 1.00 46.20 379 ALA A N 1
ATOM 2158 C CA . ALA A 1 295 ? -37.848 20.316 18.729 1.00 45.75 379 ALA A CA 1
ATOM 2159 C C . ALA A 1 295 ? -36.466 20.849 18.383 1.00 45.25 379 ALA A C 1
ATOM 2160 O O . ALA A 1 295 ? -36.313 22.040 18.038 1.00 45.94 379 ALA A O 1
ATOM 2162 N N . ALA A 1 296 ? -35.458 19.986 18.484 1.00 42.97 380 ALA A N 1
ATOM 2163 C CA . ALA A 1 296 ? -34.086 20.405 18.208 1.00 41.00 380 ALA A CA 1
ATOM 2164 C C . ALA A 1 296 ? -33.400 19.466 17.230 1.00 38.55 380 ALA A C 1
ATOM 2165 O O . ALA A 1 296 ? -32.274 19.723 16.794 1.00 38.96 380 ALA A O 1
ATOM 2167 N N . LEU A 1 297 ? -34.071 18.372 16.883 1.00 35.71 381 LEU A N 1
ATOM 2168 C CA . LEU A 1 297 ? -33.502 17.423 15.947 1.00 33.90 381 LEU A CA 1
ATOM 2169 C C . LEU A 1 297 ? -33.151 18.055 14.582 1.00 33.45 381 LEU A C 1
ATOM 2170 O O . LEU A 1 297 ? -32.157 17.669 13.968 1.00 33.03 381 LEU A O 1
ATOM 2175 N N . PRO A 1 298 ? -33.975 19.003 14.081 1.00 33.32 382 PRO A N 1
ATOM 2176 C CA . PRO A 1 298 ? -33.640 19.604 12.778 1.00 33.59 382 PRO A CA 1
ATOM 2177 C C . PRO A 1 298 ? -32.317 20.395 12.819 1.00 32.43 382 PRO A C 1
ATOM 2178 O O . PRO A 1 298 ? -31.541 20.397 11.847 1.00 33.58 382 PRO A O 1
ATOM 2182 N N . ALA A 1 299 ? -32.056 21.031 13.950 1.00 30.75 383 ALA A N 1
ATOM 2183 C CA . ALA A 1 299 ? -30.858 21.849 14.091 1.00 29.08 383 ALA A CA 1
ATOM 2184 C C . ALA A 1 299 ? -29.582 21.054 14.030 1.00 29.33 383 ALA A C 1
ATOM 2185 O O . ALA A 1 299 ? -28.541 21.578 13.614 1.00 30.05 383 ALA A O 1
ATOM 2187 N N . VAL A 1 300 ? -29.610 19.788 14.416 1.00 27.18 384 VAL A N 1
ATOM 2188 C CA . VAL A 1 300 ? -28.374 19.011 14.389 1.00 26.13 384 VAL A CA 1
ATOM 2189 C C . VAL A 1 300 ? -28.338 17.935 13.322 1.00 24.58 384 VAL A C 1
ATOM 2190 O O . VAL A 1 300 ? -27.330 17.235 13.153 1.00 25.33 384 VAL A O 1
ATOM 2194 N N . LYS A 1 301 ? -29.437 17.792 12.580 1.00 26.90 385 LYS A N 1
ATOM 2195 C CA . LYS A 1 301 ? -29.470 16.761 11.565 1.00 27.73 385 LYS A CA 1
ATOM 2196 C C . LYS A 1 301 ? -28.275 16.758 10.611 1.00 28.24 385 LYS A C 1
ATOM 2197 O O . LYS A 1 301 ? -27.682 15.725 10.331 1.00 25.81 385 LYS A O 1
ATOM 2203 N N . ASP A 1 302 ? -27.892 17.935 10.117 1.00 27.19 386 ASP A N 1
ATOM 2204 C CA . ASP A 1 302 ? -26.783 17.985 9.181 1.00 27.39 386 ASP A CA 1
ATOM 2205 C C . ASP A 1 302 ? -25.464 18.365 9.861 1.00 28.18 386 ASP A C 1
ATOM 2206 O O . ASP A 1 302 ? -24.520 18.763 9.170 1.00 29.06 386 ASP A O 1
ATOM 2211 N N . TRP A 1 303 ? -25.397 18.219 11.190 1.00 26.22 387 TRP A N 1
ATOM 2212 C CA . TRP A 1 303 ? -24.215 18.577 11.962 1.00 22.65 387 TRP A CA 1
ATOM 2213 C C . TRP A 1 303 ? -23.252 17.448 12.233 1.00 21.51 387 TRP A C 1
ATOM 2214 O O . TRP A 1 303 ? -23.056 16.969 13.372 1.00 21.99 387 TRP A O 1
ATOM 2225 N N . HIS A 1 304 ? -22.588 17.044 11.168 1.00 18.60 388 HIS A N 1
ATOM 2226 C CA . HIS A 1 304 ? -21.649 15.937 11.230 1.00 19.75 388 HIS A CA 1
ATOM 2227 C C . HIS A 1 304 ? -20.642 16.227 10.110 1.00 19.08 388 HIS A C 1
ATOM 2228 O O . HIS A 1 304 ? -20.965 16.982 9.164 1.00 21.60 388 HIS A O 1
ATOM 2235 N N . PRO A 1 305 ? -19.421 15.659 10.188 1.00 20.72 389 PRO A N 1
ATOM 2236 C CA . PRO A 1 305 ? -18.322 15.865 9.228 1.00 21.01 389 PRO A CA 1
ATOM 2237 C C . PRO A 1 305 ? -18.378 15.462 7.763 1.00 20.38 389 PRO A C 1
ATOM 2238 O O . PRO A 1 305 ? -17.450 15.741 7.019 1.00 20.81 389 PRO A O 1
ATOM 2242 N N . LEU A 1 306 ? -19.435 14.774 7.326 1.00 18.80 390 LEU A N 1
ATOM 2243 C CA . LEU A 1 306 ? -19.577 14.431 5.912 1.00 16.94 390 LEU A CA 1
ATOM 2244 C C . LEU A 1 306 ? -20.554 15.375 5.172 1.00 18.08 390 LEU A C 1
ATOM 2245 O O . LEU A 1 306 ? -20.784 15.252 3.935 1.00 21.48 390 LEU A O 1
ATOM 2250 N N . HIS A 1 307 ? -21.158 16.299 5.894 1.00 20.34 391 HIS A N 1
ATOM 2251 C CA . HIS A 1 307 ? -22.083 17.265 5.324 1.00 20.33 391 HIS A CA 1
ATOM 2252 C C . HIS A 1 307 ? -21.412 18.206 4.265 1.00 21.27 391 HIS A C 1
ATOM 2253 O O . HIS A 1 307 ? -21.985 18.446 3.200 1.00 22.02 391 HIS A O 1
ATOM 2260 N N . ILE A 1 308 ? -20.248 18.782 4.546 1.00 21.28 392 ILE A N 1
ATOM 2261 C CA . ILE A 1 308 ? -19.706 19.604 3.505 1.00 20.15 392 ILE A CA 1
ATOM 2262 C C . ILE A 1 308 ? -19.423 18.831 2.217 1.00 21.84 392 ILE A C 1
ATOM 2263 O O . ILE A 1 308 ? -19.847 19.268 1.123 1.00 20.36 392 ILE A O 1
ATOM 2268 N N . SER A 1 309 ? -18.680 17.718 2.316 1.00 23.96 393 SER A N 1
ATOM 2269 C CA . SER A 1 309 ? -18.365 16.909 1.151 1.00 25.18 393 SER A CA 1
ATOM 2270 C C . SER A 1 309 ? -19.601 16.437 0.374 1.00 27.01 393 SER A C 1
ATOM 2271 O O . SER A 1 309 ? -19.619 16.486 -0.858 1.00 26.26 393 SER A O 1
ATOM 2274 N N . ASP A 1 310 ? -20.648 16.012 1.093 1.00 26.61 394 ASP A N 1
ATOM 2275 C CA . ASP A 1 310 ? -21.826 15.481 0.437 1.00 27.41 394 ASP A CA 1
ATOM 2276 C C . ASP A 1 310 ? -22.933 16.459 0.043 1.00 26.46 394 ASP A C 1
ATOM 2277 O O . ASP A 1 310 ? -23.647 16.238 -0.939 1.00 27.81 394 ASP A O 1
ATOM 2282 N N . ASP A 1 311 ? -23.126 17.525 0.791 1.00 24.64 395 ASP A N 1
ATOM 2283 C CA . ASP A 1 311 ? -24.202 18.414 0.473 1.00 26.08 395 ASP A CA 1
ATOM 2284 C C . ASP A 1 311 ? -23.695 19.770 0.025 1.00 26.28 395 ASP A C 1
ATOM 2285 O O . ASP A 1 311 ? -24.095 20.244 -1.011 1.00 28.12 395 ASP A O 1
ATOM 2290 N N . ILE A 1 312 ? -22.738 20.326 0.754 1.00 24.39 396 ILE A N 1
ATOM 2291 C CA . ILE A 1 312 ? -22.299 21.670 0.433 1.00 22.98 396 ILE A CA 1
ATOM 2292 C C . ILE A 1 312 ? -21.489 21.884 -0.824 1.00 21.34 396 ILE A C 1
ATOM 2293 O O . ILE A 1 312 ? -21.851 22.735 -1.626 1.00 22.38 396 ILE A O 1
ATOM 2298 N N . LEU A 1 313 ? -20.405 21.159 -1.032 1.00 21.61 397 LEU A N 1
ATOM 2299 C CA . LEU A 1 313 ? -19.645 21.421 -2.251 1.00 21.84 397 LEU A CA 1
ATOM 2300 C C . LEU A 1 313 ? -20.507 21.250 -3.515 1.00 23.72 397 LEU A C 1
ATOM 2301 O O . LEU A 1 313 ? -20.364 21.977 -4.483 1.00 22.39 397 LEU A O 1
ATOM 2306 N N . PRO A 1 314 ? -21.443 20.285 -3.520 1.00 23.12 398 PRO A N 1
ATOM 2307 C CA . PRO A 1 314 ? -22.243 20.167 -4.729 1.00 24.83 398 PRO A CA 1
ATOM 2308 C C . PRO A 1 314 ? -23.221 21.286 -4.930 1.00 23.58 398 PRO A C 1
ATOM 2309 O O . PRO A 1 314 ? -23.530 21.616 -6.071 1.00 24.57 398 PRO A O 1
ATOM 2313 N N . ASP A 1 315 ? -23.745 21.825 -3.840 1.00 24.61 399 ASP A N 1
ATOM 2314 C CA . ASP A 1 315 ? -24.738 22.886 -3.907 1.00 26.93 399 ASP A CA 1
ATOM 2315 C C . ASP A 1 315 ? -24.007 24.129 -4.459 1.00 27.33 399 ASP A C 1
ATOM 2316 O O . ASP A 1 315 ? -24.549 24.869 -5.284 1.00 27.43 399 ASP A O 1
ATOM 2321 N N . LEU A 1 316 ? -22.785 24.332 -3.994 1.00 26.76 400 LEU A N 1
ATOM 2322 C CA . LEU A 1 316 ? -21.997 25.460 -4.502 1.00 27.58 400 LEU A CA 1
ATOM 2323 C C . LEU A 1 316 ? -21.767 25.267 -6.006 1.00 28.16 400 LEU A C 1
ATOM 2324 O O . LEU A 1 316 ? -22.121 26.138 -6.800 1.00 28.84 400 LEU A O 1
ATOM 2329 N N . ARG A 1 317 ? -21.129 24.153 -6.391 1.00 28.91 401 ARG A N 1
ATOM 2330 C CA . ARG A 1 317 ? -20.897 23.889 -7.814 1.00 30.39 401 ARG A CA 1
ATOM 2331 C C . ARG A 1 317 ? -22.199 24.111 -8.637 1.00 31.12 401 ARG A C 1
ATOM 2332 O O . ARG A 1 317 ? -22.160 24.738 -9.703 1.00 30.59 401 ARG A O 1
ATOM 2340 N N . ARG A 1 318 ? -23.359 23.644 -8.163 1.00 31.04 402 ARG A N 1
ATOM 2341 C CA . ARG A 1 318 ? -24.575 23.871 -8.949 1.00 32.31 402 ARG A CA 1
ATOM 2342 C C . ARG A 1 318 ? -24.989 25.343 -8.993 1.00 32.74 402 ARG A C 1
ATOM 2343 O O . ARG A 1 318 ? -25.765 25.738 -9.865 1.00 32.39 402 ARG A O 1
ATOM 2351 N N . ARG A 1 319 ? -24.453 26.153 -8.087 1.00 32.93 403 ARG A N 1
ATOM 2352 C CA . ARG A 1 319 ? -24.772 27.590 -8.062 1.00 33.81 403 ARG A CA 1
ATOM 2353 C C . ARG A 1 319 ? -23.791 28.454 -8.859 1.00 33.37 403 ARG A C 1
ATOM 2354 O O . ARG A 1 319 ? -23.924 29.685 -8.887 1.00 33.61 403 ARG A O 1
ATOM 2362 N N . GLY A 1 320 ? -22.797 27.839 -9.474 1.00 32.55 404 GLY A N 1
ATOM 2363 C CA . GLY A 1 320 ? -21.873 28.618 -10.275 1.00 31.29 404 GLY A CA 1
ATOM 2364 C C . GLY A 1 320 ? -20.465 28.664 -9.735 1.00 30.00 404 GLY A C 1
ATOM 2365 O O . GLY A 1 320 ? -19.551 29.193 -10.400 1.00 29.69 404 GLY A O 1
ATOM 2366 N N . ILE A 1 321 ? -20.249 28.118 -8.541 1.00 27.18 405 ILE A N 1
ATOM 2367 C CA . ILE A 1 321 ? -18.917 28.124 -8.006 1.00 26.12 405 ILE A CA 1
ATOM 2368 C C . ILE A 1 321 ? -18.100 27.107 -8.781 1.00 26.86 405 ILE A C 1
ATOM 2369 O O . ILE A 1 321 ? -18.549 25.989 -9.076 1.00 26.89 405 ILE A O 1
ATOM 2374 N N . THR A 1 322 ? -16.876 27.461 -9.140 1.00 27.12 406 THR A N 1
ATOM 2375 C CA . THR A 1 322 ? -16.068 26.567 -9.947 1.00 27.43 406 THR A CA 1
ATOM 2376 C C . THR A 1 322 ? -15.296 25.575 -9.169 1.00 28.83 406 THR A C 1
ATOM 2377 O O . THR A 1 322 ? -15.161 25.680 -7.947 1.00 27.85 406 THR A O 1
ATOM 2381 N N . GLU A 1 323 ? -14.766 24.606 -9.888 1.00 28.97 407 GLU A N 1
ATOM 2382 C CA . GLU A 1 323 ? -13.959 23.581 -9.287 1.00 32.63 407 GLU A CA 1
ATOM 2383 C C . GLU A 1 323 ? -12.689 24.230 -8.723 1.00 33.21 407 GLU A C 1
ATOM 2384 O O . GLU A 1 323 ? -12.147 23.792 -7.695 1.00 33.64 407 GLU A O 1
ATOM 2390 N N . GLU A 1 324 ? -12.206 25.285 -9.380 1.00 32.53 408 GLU A N 1
ATOM 2391 C CA . GLU A 1 324 ? -10.986 25.917 -8.852 1.00 33.57 408 GLU A CA 1
ATOM 2392 C C . GLU A 1 324 ? -11.282 26.671 -7.562 1.00 30.53 408 GLU A C 1
ATOM 2393 O O . GLU A 1 324 ? -10.445 26.710 -6.685 1.00 31.79 408 GLU A O 1
ATOM 2399 N N . GLN A 1 325 ? -12.461 27.262 -7.442 1.00 27.70 409 GLN A N 1
ATOM 2400 C CA . GLN A 1 325 ? -12.802 27.972 -6.235 1.00 25.87 409 GLN A CA 1
ATOM 2401 C C . GLN A 1 325 ? -12.915 26.968 -5.072 1.00 26.71 409 GLN A C 1
ATOM 2402 O O . GLN A 1 325 ? -12.355 27.141 -3.991 1.00 22.86 409 GLN A O 1
ATOM 2408 N N . VAL A 1 326 ? -13.592 25.855 -5.333 1.00 24.16 410 VAL A N 1
ATOM 2409 C CA . VAL A 1 326 ? -13.737 24.847 -4.308 1.00 22.96 410 VAL A CA 1
ATOM 2410 C C . VAL A 1 326 ? -12.424 24.315 -3.846 1.00 22.12 410 VAL A C 1
ATOM 2411 O O . VAL A 1 326 ? -12.199 24.202 -2.647 1.00 23.14 410 VAL A O 1
ATOM 2415 N N . GLY A 1 327 ? -11.545 23.979 -4.783 1.00 22.40 411 GLY A N 1
ATOM 2416 C CA . GLY A 1 327 ? -10.246 23.446 -4.433 1.00 22.56 411 GLY A CA 1
ATOM 2417 C C . GLY A 1 327 ? -9.398 24.502 -3.714 1.00 24.39 411 GLY A C 1
ATOM 2418 O O . GLY A 1 327 ? -8.538 24.165 -2.914 1.00 23.71 411 GLY A O 1
ATOM 2419 N N . GLN A 1 328 ? -9.634 25.779 -3.987 1.00 23.65 412 GLN A N 1
ATOM 2420 C CA . GLN A 1 328 ? -8.818 26.787 -3.284 1.00 24.98 412 GLN A CA 1
ATOM 2421 C C . GLN A 1 328 ? -9.226 26.838 -1.789 1.00 24.84 412 GLN A C 1
ATOM 2422 O O . GLN A 1 328 ? -8.371 26.963 -0.893 1.00 23.21 412 GLN A O 1
ATOM 2428 N N . MET A 1 329 ? -10.534 26.791 -1.540 1.00 22.93 413 MET A N 1
ATOM 2429 C CA . MET A 1 329 ? -11.031 26.808 -0.155 1.00 23.03 413 MET A CA 1
ATOM 2430 C C . MET A 1 329 ? -10.634 25.557 0.609 1.00 22.22 413 MET A C 1
ATOM 2431 O O . MET A 1 329 ? -10.288 25.631 1.769 1.00 20.61 413 MET A O 1
ATOM 2436 N N . THR A 1 330 ? -10.749 24.383 -0.032 1.00 23.52 414 THR A N 1
ATOM 2437 C CA . THR A 1 330 ? -10.481 23.130 0.663 1.00 22.30 414 THR A CA 1
ATOM 2438 C C . THR A 1 330 ? -9.083 22.564 0.624 1.00 22.85 414 THR A C 1
ATOM 2439 O O . THR A 1 330 ? -8.754 21.748 1.479 1.00 25.46 414 THR A O 1
ATOM 2443 N N . VAL A 1 331 ? -8.240 22.967 -0.336 1.00 21.75 415 VAL A N 1
ATOM 2444 C CA . VAL A 1 331 ? -6.873 22.447 -0.383 1.00 22.48 415 VAL A CA 1
ATOM 2445 C C . VAL A 1 331 ? -5.887 23.614 -0.380 1.00 23.62 415 VAL A C 1
ATOM 2446 O O . VAL A 1 331 ? -4.934 23.559 0.393 1.00 25.74 415 VAL A O 1
ATOM 2450 N N . GLY A 1 332 ? -6.148 24.598 -1.263 1.00 24.36 416 GLY A N 1
ATOM 2451 C CA . GLY A 1 332 ? -5.265 25.775 -1.409 1.00 24.24 416 GLY A CA 1
ATOM 2452 C C . GLY A 1 332 ? -5.073 26.530 -0.106 1.00 24.83 416 GLY A C 1
ATOM 2453 O O . GLY A 1 332 ? -3.960 26.675 0.427 1.00 24.14 416 GLY A O 1
ATOM 2454 N N . ASN A 1 333 ? -6.181 27.016 0.424 1.00 24.75 417 ASN A N 1
ATOM 2455 C CA . ASN A 1 333 ? -6.118 27.747 1.653 1.00 24.33 417 ASN A CA 1
ATOM 2456 C C . ASN A 1 333 ? -5.472 27.037 2.833 1.00 24.04 417 ASN A C 1
ATOM 2457 O O . ASN A 1 333 ? -4.561 27.574 3.435 1.00 21.39 417 ASN A O 1
ATOM 2462 N N . PRO A 1 334 ? -5.840 25.768 3.126 1.00 22.74 418 PRO A N 1
ATOM 2463 C CA . PRO A 1 334 ? -5.182 25.166 4.277 1.00 23.98 418 PRO A CA 1
ATOM 2464 C C . PRO A 1 334 ? -3.734 24.832 4.098 1.00 22.51 418 PRO A C 1
ATOM 2465 O O . PRO A 1 334 ? -3.031 24.774 5.083 1.00 24.14 418 PRO A O 1
ATOM 2469 N N . ALA A 1 335 ? -3.281 24.532 2.866 1.00 22.25 419 ALA A N 1
ATOM 2470 C CA . ALA A 1 335 ? -1.868 24.184 2.664 1.00 23.82 419 ALA A CA 1
ATOM 2471 C C . ALA A 1 335 ? -1.038 25.417 3.085 1.00 24.46 419 ALA A C 1
ATOM 2472 O O . ALA A 1 335 ? 0.025 25.270 3.693 1.00 25.18 419 ALA A O 1
ATOM 2474 N N . ARG A 1 336 ? -1.541 26.595 2.740 1.00 23.80 420 ARG A N 1
ATOM 2475 C CA . ARG A 1 336 ? -0.812 27.822 3.068 1.00 26.82 420 ARG A CA 1
ATOM 2476 C C . ARG A 1 336 ? -0.949 28.240 4.542 1.00 26.36 420 ARG A C 1
ATOM 2477 O O . ARG A 1 336 ? 0.045 28.551 5.175 1.00 27.20 420 ARG A O 1
ATOM 2485 N N . LEU A 1 337 ? -2.176 28.244 5.069 1.00 23.72 421 LEU A N 1
ATOM 2486 C CA . LEU A 1 337 ? -2.438 28.607 6.462 1.00 24.60 421 LEU A CA 1
ATOM 2487 C C . LEU A 1 337 ? -1.847 27.610 7.466 1.00 23.93 421 LEU A C 1
ATOM 2488 O O . LEU A 1 337 ? -1.237 28.007 8.458 1.00 23.55 421 LEU A O 1
ATOM 2493 N N . PHE A 1 338 ? -1.999 26.300 7.259 1.00 22.08 422 PHE A N 1
ATOM 2494 C CA . PHE A 1 338 ? -1.413 25.383 8.205 1.00 23.04 422 PHE A CA 1
ATOM 2495 C C . PHE A 1 338 ? -0.133 24.753 7.790 1.00 24.86 422 PHE A C 1
ATOM 2496 O O . PHE A 1 338 ? 0.609 24.242 8.625 1.00 28.92 422 PHE A O 1
ATOM 2504 N N . GLY A 1 339 ? 0.149 24.742 6.494 1.00 28.37 423 GLY A N 1
ATOM 2505 C CA . GLY A 1 339 ? 1.353 24.082 6.023 1.00 31.09 423 GLY A CA 1
ATOM 2506 C C . GLY A 1 339 ? 2.678 24.779 6.219 1.00 34.06 423 GLY A C 1
ATOM 2507 O O . GLY A 1 339 ? 3.725 24.103 6.065 1.00 35.95 423 GLY A O 1
#

Solvent-accessible surface area: 13324 Å² total

Foldseek 3Di:
DDDAFFDPADQFFAFLQGTDHLVQQWFEFEEAALEWEFQPLVVLCVVFNDPLVVSLVLSLVQLVVCVVLRRQEYEHEYEPRTPDDSVSVNSSCVVHVRTYAYEYEFEECVTTPQPVLVVVVVVDLSLVVSLVRLLCQQPQRDPPPRRHHQEYAEAEAPDRDPSRVSNLLSRLVSCNHHVRAYEYDYYQQDCLLVSLVVSVVSPHTLLQYEYECNLSDLDLVSVVSNCVSVHAYEVAQAQQDPPPSHHHVVSSVVSVVVVVVVPCLLRYAYHNRARSHYGHHDDDDDPVRCNRRVLRGGCNCSPPNVVVCVVVPDDPVSVCSRGSVSCSRNRD

B-factor: mean 30.18, std 12.93, range [9.63, 91.25]

Secondary structure (DSSP, 8-state):
--S----SS--SEEETTEEE-GGG--EEEEEEEEEE--TTGGGGTTTS---HHHHHHHHHHHHHHHHHTTEEEEEE---TTTT--HHHHHHHHHHH--EEE-B-----TTTSS-HHHHHHHHHS-HHHHHHHHHHHHHHT-STTSSPPPSB--B--SS---HHHHHHHHHHHHHHHHH---EE-B-STT--HHHHHHHHHHTT--GGGEEE--GGG---HHHHHHHHTTT-EEEE--TT--SSTT---HHHHHHHHHHHHHTT-GGGEEE----EEEESSSPP---GGGHHHHHT-STTHIIIIIHHHHHHTT--HHHHHIIIIIHHHHHH-

CATH classification: 3.20.20.140

InterPro domains:
  IPR001559 Phosphotriesterase [PF02126] (2-322)
  IPR001559 Phosphotriesterase [PIRSF016839] (3-323)
  IPR001559 Phosphotriesterase [PS51347] (1-323)
  IPR001559 Phosphotriesterase [PTHR10819] (2-322)
  IPR001559 Phosphotriesterase [cd00530] (16-322)
  IPR017947 Aryldialkylphosphatase, zinc-binding site [PS01322] (16-24)
  IPR032466 Metal-dependent hydrolase [SSF51556] (2-323)